Protein AF-A0A354MDB6-F1 (afdb_monomer_lite)

Secondary structure (DSSP, 8-state):
-TTSTT-PEE-SHHHHHHHHHHHT--S-HHHHHHHHHHHTB-TTT--BSSEE-SSEEE-HHHHHHHHHHHHHHHHHHHHHHHHHHHHHGGGS-----------TT------------HHHHHHHHHHHHHHHHHHHHHHHHHHHHTT---SS-TT------HHHHHTS-HHHHHHHHHHHHHTTGGGS-HHHHHHHHHHHHHHHHSHHHHHHHTT--HHHHHHHHHHHHHHHHHS--SSHHHHHHHHHHHHHT--HHHHHH-TT--SSS---

Radius of gyration: 31.29 Å; chains: 1; bounding box: 87×72×62 Å

Structure (mmCIF, N/CA/C/O backbone):
data_AF-A0A354MDB6-F1
#
_entry.id   AF-A0A354MDB6-F1
#
loop_
_atom_site.group_PDB
_atom_site.id
_atom_site.type_symbol
_atom_site.label_atom_id
_atom_site.label_alt_id
_atom_site.label_comp_id
_atom_site.label_asym_id
_atom_site.label_entity_id
_atom_site.label_seq_id
_atom_site.pdbx_PDB_ins_code
_atom_site.Cartn_x
_atom_site.Cartn_y
_atom_site.Cartn_z
_atom_site.occupancy
_atom_site.B_iso_or_equiv
_atom_site.auth_seq_id
_atom_site.auth_comp_id
_atom_site.auth_asym_id
_atom_site.auth_atom_id
_atom_site.pdbx_PDB_model_num
ATOM 1 N N . MET A 1 1 ? -2.404 -28.440 -9.326 1.00 68.69 1 MET A N 1
ATOM 2 C CA . MET A 1 1 ? -2.323 -28.059 -10.758 1.00 68.69 1 MET A CA 1
ATOM 3 C C . MET A 1 1 ? -0.953 -27.525 -11.177 1.00 68.69 1 MET A C 1
ATOM 5 O O . MET A 1 1 ? -0.365 -28.138 -12.044 1.00 68.69 1 MET A O 1
ATOM 9 N N . ARG A 1 2 ? -0.399 -26.432 -10.615 1.00 72.25 2 ARG A N 1
ATOM 10 C CA . ARG A 1 2 ? 0.898 -25.870 -11.091 1.00 72.25 2 ARG A CA 1
ATOM 11 C C . ARG A 1 2 ? 2.102 -26.818 -10.997 1.00 72.25 2 ARG A C 1
ATOM 13 O O . ARG A 1 2 ? 3.019 -26.686 -11.794 1.00 72.25 2 ARG A O 1
ATOM 20 N N . ASN A 1 3 ? 2.083 -27.732 -10.031 1.00 75.25 3 ASN A N 1
ATOM 21 C CA . ASN A 1 3 ? 3.164 -28.690 -9.789 1.00 75.25 3 ASN A CA 1
ATOM 22 C C . ASN A 1 3 ? 2.919 -30.043 -10.478 1.00 75.25 3 ASN A C 1
ATOM 24 O O . ASN A 1 3 ? 3.772 -30.919 -10.402 1.00 75.25 3 ASN A O 1
ATOM 28 N N . GLU A 1 4 ? 1.763 -30.215 -11.126 1.00 76.62 4 GLU A N 1
ATOM 29 C CA . GLU A 1 4 ? 1.440 -31.428 -11.878 1.00 76.62 4 GLU A CA 1
ATOM 30 C C . GLU A 1 4 ? 2.091 -31.349 -13.254 1.00 76.62 4 GLU A C 1
ATOM 32 O O . GLU A 1 4 ? 2.024 -30.304 -13.905 1.00 76.62 4 GLU A O 1
ATOM 37 N N . SER A 1 5 ? 2.659 -32.455 -13.731 1.00 78.06 5 SER A N 1
ATOM 38 C CA . SER A 1 5 ? 3.325 -32.519 -15.041 1.00 78.06 5 SER A CA 1
ATOM 39 C C . SER A 1 5 ? 2.397 -32.169 -16.208 1.00 78.06 5 SER A C 1
ATOM 41 O O . SER A 1 5 ? 2.847 -31.648 -17.223 1.00 78.06 5 SER A O 1
ATOM 43 N N . THR A 1 6 ? 1.096 -32.424 -16.061 1.00 83.75 6 THR A N 1
ATOM 44 C CA . THR A 1 6 ? 0.080 -32.168 -17.090 1.00 83.75 6 THR A CA 1
ATOM 45 C C . THR A 1 6 ? -0.666 -30.851 -16.890 1.00 83.75 6 THR A C 1
ATOM 47 O O . THR A 1 6 ? -1.493 -30.487 -17.724 1.00 83.75 6 THR A O 1
ATOM 50 N N . TYR A 1 7 ? -0.423 -30.140 -15.782 1.00 88.38 7 TYR A N 1
ATOM 51 C CA . TYR A 1 7 ? -1.166 -28.944 -15.366 1.00 88.38 7 TYR A CA 1
ATOM 52 C C . TYR A 1 7 ? -2.690 -29.116 -15.273 1.00 88.38 7 TYR A C 1
ATOM 54 O O . TYR A 1 7 ? -3.413 -28.120 -15.197 1.00 88.38 7 TYR A O 1
ATOM 62 N N . LYS A 1 8 ? -3.186 -30.356 -15.241 1.00 90.06 8 LYS A N 1
ATOM 63 C CA . LYS A 1 8 ? -4.600 -30.689 -15.050 1.00 90.06 8 LYS A CA 1
ATOM 64 C C . LYS A 1 8 ? -4.854 -31.129 -13.606 1.00 90.06 8 LYS A C 1
ATOM 66 O O . LYS A 1 8 ? -3.933 -31.552 -12.911 1.00 90.06 8 LYS A O 1
ATOM 71 N N . LEU A 1 9 ? -6.087 -30.988 -13.131 1.00 88.62 9 LEU A N 1
ATOM 72 C CA . LEU A 1 9 ? -6.519 -31.496 -11.830 1.00 88.62 9 LEU A CA 1
ATOM 73 C C . LEU A 1 9 ? -7.155 -32.878 -12.027 1.00 88.62 9 LEU A C 1
ATOM 75 O O . LEU A 1 9 ? -8.116 -32.959 -12.788 1.00 88.62 9 LEU A O 1
ATOM 79 N N . PRO A 1 10 ? -6.680 -33.947 -11.371 1.00 88.31 10 PRO A N 1
ATOM 80 C CA . PRO A 1 10 ? -7.337 -35.246 -11.455 1.00 88.31 10 PRO A CA 1
ATOM 81 C C . PRO A 1 10 ? -8.700 -35.212 -10.753 1.00 88.31 10 PRO A C 1
ATOM 83 O O . PRO A 1 10 ? -8.803 -34.788 -9.602 1.00 88.31 10 PRO A O 1
ATOM 86 N N . LEU A 1 11 ? -9.737 -35.690 -11.430 1.00 86.12 11 LEU A N 1
ATOM 87 C CA . LEU A 1 11 ? -11.090 -35.862 -10.912 1.00 86.12 11 LEU A CA 1
ATOM 88 C C . LEU A 1 11 ? -11.247 -37.295 -10.401 1.00 86.12 11 LEU A C 1
ATOM 90 O O . LEU A 1 11 ? -11.620 -38.207 -11.130 1.00 86.12 11 LEU A O 1
ATOM 94 N N . ASN A 1 12 ? -10.896 -37.513 -9.135 1.00 87.31 12 ASN A N 1
ATOM 95 C CA . ASN A 1 12 ? -11.105 -38.786 -8.456 1.00 87.31 12 ASN A CA 1
ATOM 96 C C . ASN A 1 12 ? -11.869 -38.567 -7.141 1.00 87.31 12 ASN A C 1
ATOM 98 O O . ASN A 1 12 ? -11.986 -37.443 -6.649 1.00 87.31 12 ASN A O 1
ATOM 102 N N . LYS A 1 13 ? -12.359 -39.655 -6.533 1.00 85.88 13 LYS A N 1
ATOM 103 C CA . LYS A 1 13 ? -13.115 -39.595 -5.267 1.00 85.88 13 LYS A CA 1
ATOM 104 C C . LYS A 1 13 ? -12.362 -38.865 -4.150 1.00 85.88 13 LYS A C 1
ATOM 106 O O . LYS A 1 13 ? -12.992 -38.209 -3.325 1.00 85.88 13 LYS A O 1
ATOM 111 N N . ASN A 1 14 ? -11.032 -38.945 -4.122 1.00 88.06 14 ASN A N 1
ATOM 112 C CA . ASN A 1 14 ? -10.224 -38.240 -3.130 1.00 88.06 14 ASN A CA 1
ATOM 113 C C . ASN A 1 14 ? -10.187 -36.731 -3.401 1.00 88.06 14 ASN A C 1
ATOM 115 O O . ASN A 1 14 ? -10.259 -35.962 -2.449 1.00 88.06 14 ASN A O 1
ATOM 119 N N . THR A 1 15 ? -10.158 -36.300 -4.664 1.00 86.31 15 THR A N 1
ATOM 120 C CA . THR A 1 15 ? -10.240 -34.885 -5.049 1.00 86.31 15 THR A CA 1
ATOM 121 C C . THR A 1 15 ? -11.555 -34.266 -4.587 1.00 86.31 15 THR A C 1
ATOM 123 O O . THR A 1 15 ? -11.537 -33.236 -3.91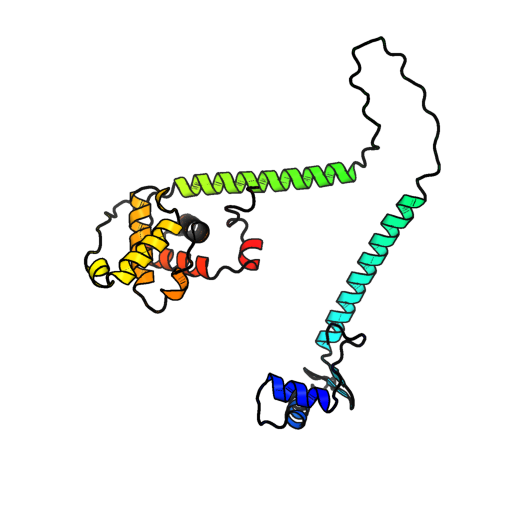8 1.00 86.31 15 THR A O 1
ATOM 126 N N . TYR A 1 16 ? -12.690 -34.915 -4.860 1.00 88.00 16 TYR A N 1
ATOM 127 C CA . TYR A 1 16 ? -13.998 -34.407 -4.425 1.00 88.00 16 TYR A CA 1
ATOM 128 C C . TYR A 1 16 ? -14.115 -34.349 -2.896 1.00 88.00 16 TYR A C 1
ATOM 130 O O . TYR A 1 16 ? -14.579 -33.351 -2.344 1.00 88.00 16 TYR A O 1
ATOM 138 N N . ARG A 1 17 ? -13.620 -35.378 -2.191 1.00 87.75 17 ARG A N 1
ATOM 139 C CA . ARG A 1 17 ? -13.558 -35.389 -0.718 1.00 87.75 17 ARG A CA 1
ATOM 140 C C . ARG A 1 17 ? -12.679 -34.270 -0.168 1.00 87.75 17 ARG A C 1
ATOM 142 O O . ARG A 1 17 ? -13.086 -33.601 0.776 1.00 87.75 17 ARG A O 1
ATOM 149 N N . ALA A 1 18 ? -11.508 -34.046 -0.762 1.00 88.00 18 ALA A N 1
ATOM 150 C CA . ALA A 1 18 ? -10.597 -32.984 -0.349 1.00 88.00 18 ALA A CA 1
ATOM 151 C C . ALA A 1 18 ? -11.239 -31.600 -0.518 1.00 88.00 18 ALA A C 1
ATOM 153 O O . ALA A 1 18 ? -11.181 -30.793 0.408 1.00 88.00 18 ALA A O 1
ATOM 154 N N . ILE A 1 19 ? -11.918 -31.354 -1.647 1.00 87.75 19 ILE A N 1
ATOM 155 C CA . ILE A 1 19 ? -12.664 -30.107 -1.871 1.00 87.75 19 ILE A CA 1
ATOM 156 C C . ILE A 1 19 ? -13.755 -29.953 -0.806 1.00 87.75 19 ILE A C 1
ATOM 158 O O . ILE A 1 19 ? -13.867 -28.882 -0.210 1.00 87.75 19 ILE A O 1
ATOM 162 N N . LYS A 1 20 ? -14.502 -31.021 -0.494 1.00 90.81 20 LYS A N 1
ATOM 163 C CA . LYS A 1 20 ? -15.556 -30.995 0.534 1.00 90.81 20 LYS A CA 1
ATOM 164 C C . LYS A 1 20 ? -15.023 -30.633 1.908 1.00 90.81 20 LYS A C 1
ATOM 166 O O . LYS A 1 20 ? -15.579 -29.768 2.574 1.00 90.81 20 LYS A O 1
ATOM 171 N N . MET A 1 21 ? -13.924 -31.267 2.308 1.00 89.69 21 MET A N 1
ATOM 172 C CA . MET A 1 21 ? -13.287 -31.011 3.597 1.00 89.69 21 MET A CA 1
ATOM 173 C C . MET A 1 21 ? -12.739 -29.585 3.698 1.00 89.69 21 MET A C 1
ATOM 175 O O . MET A 1 21 ? -12.910 -28.949 4.730 1.00 89.69 21 MET A O 1
ATOM 179 N N . GLN A 1 22 ? -12.100 -29.072 2.643 1.00 90.44 22 GLN A N 1
ATOM 180 C CA . GLN A 1 22 ? -11.503 -27.729 2.650 1.00 90.44 22 GLN A CA 1
ATOM 181 C C . GLN A 1 22 ? -12.545 -26.612 2.641 1.00 90.44 22 GLN A C 1
ATOM 183 O O . GLN A 1 22 ? -12.329 -25.563 3.239 1.00 90.44 22 GLN A O 1
ATOM 188 N N . THR A 1 23 ? -13.652 -26.823 1.933 1.00 87.88 23 THR A N 1
ATOM 189 C CA . THR A 1 23 ? -14.694 -25.803 1.758 1.00 87.88 23 THR A CA 1
ATOM 190 C C . THR A 1 23 ? -15.804 -25.901 2.804 1.00 87.88 23 THR A C 1
ATOM 192 O O . THR A 1 23 ? -16.582 -24.963 2.942 1.00 87.88 23 THR A O 1
ATOM 195 N N . GLY A 1 24 ? -15.890 -27.014 3.542 1.00 89.19 24 GLY A N 1
ATOM 196 C CA . GLY A 1 24 ? -16.903 -27.234 4.576 1.00 89.19 24 GLY A CA 1
ATOM 197 C C . GLY A 1 24 ? -18.337 -27.298 4.042 1.00 89.19 24 GLY A C 1
ATOM 198 O O . GLY A 1 24 ? -19.278 -27.105 4.805 1.00 89.19 24 GLY A O 1
ATOM 199 N N . THR A 1 25 ? -18.526 -27.529 2.738 1.00 88.44 25 THR A N 1
ATOM 200 C CA . THR A 1 25 ? -19.856 -27.450 2.118 1.00 88.44 25 THR A CA 1
ATOM 201 C C . THR A 1 25 ? -20.638 -28.751 2.260 1.00 88.44 25 THR A C 1
ATOM 203 O O . THR A 1 25 ? -20.091 -29.859 2.307 1.00 88.44 25 THR A O 1
ATOM 206 N N . THR A 1 26 ? -21.960 -28.613 2.275 1.00 88.00 26 THR A N 1
ATOM 207 C CA . THR A 1 26 ? -22.916 -29.724 2.197 1.00 88.00 26 THR A CA 1
ATOM 208 C C . THR A 1 26 ? -23.340 -30.041 0.760 1.00 88.00 26 THR A C 1
ATOM 210 O O . THR A 1 26 ? -24.029 -31.034 0.543 1.00 88.00 26 THR A O 1
ATOM 213 N N . ILE A 1 27 ? -22.900 -29.232 -0.209 1.00 89.25 27 ILE A N 1
ATOM 214 C CA . ILE A 1 27 ? -23.274 -29.307 -1.625 1.00 89.25 27 ILE A CA 1
ATOM 215 C C . ILE A 1 27 ? -22.680 -30.570 -2.267 1.00 89.25 27 ILE A C 1
ATOM 217 O O . ILE A 1 27 ? -21.615 -31.055 -1.866 1.00 89.25 27 ILE A O 1
ATOM 221 N N . ASP A 1 28 ? -23.370 -31.102 -3.278 1.00 89.38 28 ASP A N 1
ATOM 222 C CA . ASP A 1 28 ? -22.791 -32.102 -4.169 1.00 89.38 28 ASP A CA 1
ATOM 223 C C . ASP A 1 28 ? -21.768 -31.445 -5.105 1.00 89.38 28 ASP A C 1
ATOM 225 O O . ASP A 1 28 ? -22.096 -30.752 -6.067 1.00 89.38 28 ASP A O 1
ATOM 229 N N . ILE A 1 29 ? -20.497 -31.651 -4.782 1.00 88.50 29 ILE A N 1
ATOM 230 C CA . ILE A 1 29 ? -19.367 -31.043 -5.482 1.00 88.50 29 ILE A CA 1
ATOM 231 C C . ILE A 1 29 ? -19.198 -31.630 -6.879 1.00 88.50 29 ILE A C 1
ATOM 233 O O . ILE A 1 29 ? -18.725 -30.929 -7.772 1.00 88.50 29 ILE A O 1
ATOM 237 N N . GLU A 1 30 ? -19.547 -32.901 -7.075 1.00 88.19 30 GLU A N 1
ATOM 238 C CA . GLU A 1 30 ? -19.409 -33.538 -8.381 1.00 88.19 30 GLU A CA 1
ATOM 239 C C . GLU A 1 30 ? -20.389 -32.904 -9.368 1.00 88.19 30 GLU A C 1
ATOM 241 O O . GLU A 1 30 ? -19.971 -32.447 -10.436 1.00 88.19 30 GLU A O 1
ATOM 246 N N . GLN A 1 31 ? -21.647 -32.751 -8.945 1.00 88.19 31 GLN A N 1
ATOM 247 C CA . GLN A 1 31 ? -22.666 -32.051 -9.721 1.00 88.19 31 GLN A CA 1
ATOM 248 C C . GLN A 1 31 ? -22.315 -30.571 -9.919 1.00 88.19 31 GLN A C 1
ATOM 250 O O . GLN A 1 31 ? -22.347 -30.080 -11.042 1.00 88.19 31 GLN A O 1
ATOM 255 N N . TYR A 1 32 ? -21.874 -29.877 -8.868 1.00 89.19 32 TYR A N 1
ATOM 256 C CA . TYR A 1 32 ? -21.483 -28.468 -8.968 1.00 89.19 32 TYR A CA 1
ATOM 257 C C . TYR A 1 32 ? -20.349 -28.236 -9.981 1.00 89.19 32 TYR A C 1
ATOM 259 O O . TYR A 1 32 ? -20.395 -27.296 -10.776 1.00 89.19 32 TYR A O 1
ATOM 267 N N . ILE A 1 33 ? -19.320 -29.093 -9.981 1.00 87.62 33 ILE A N 1
ATOM 268 C CA . ILE A 1 33 ? -18.222 -29.012 -10.956 1.00 87.62 33 ILE A CA 1
ATOM 269 C C . ILE A 1 33 ? -18.736 -29.311 -12.365 1.00 87.62 33 ILE A C 1
ATOM 271 O O . ILE A 1 33 ? -18.321 -28.639 -13.311 1.00 87.62 33 ILE A O 1
ATOM 275 N N . TYR A 1 34 ? -19.627 -30.293 -12.514 1.00 86.56 34 TYR A N 1
ATOM 276 C CA . TYR A 1 34 ? -20.245 -30.611 -13.798 1.00 86.56 34 TYR A CA 1
ATOM 277 C C . TYR A 1 34 ? -21.032 -29.419 -14.357 1.00 86.56 34 TYR A C 1
ATOM 279 O O . TYR A 1 34 ? -20.840 -29.055 -15.520 1.00 86.56 34 TYR A O 1
ATOM 287 N N . ASP A 1 35 ? -21.850 -28.771 -13.530 1.00 88.00 35 ASP A N 1
ATOM 288 C CA . ASP A 1 35 ? -22.630 -27.594 -13.917 1.00 88.00 35 ASP A CA 1
ATOM 289 C C . ASP A 1 35 ? -21.695 -26.450 -14.331 1.00 88.00 35 ASP A C 1
ATOM 291 O O . ASP A 1 35 ? -21.800 -25.937 -15.444 1.00 88.00 35 ASP A O 1
ATOM 295 N N . CYS A 1 36 ? -20.666 -26.158 -13.525 1.00 85.19 36 CYS A N 1
ATOM 296 C CA . CYS A 1 36 ? -19.658 -25.138 -13.840 1.00 85.19 36 CYS A CA 1
ATOM 297 C C . CYS A 1 36 ? -18.927 -25.382 -15.173 1.00 85.19 36 CYS A C 1
ATOM 299 O O . CYS A 1 36 ? -18.514 -24.433 -15.842 1.00 85.19 36 CYS A O 1
ATOM 301 N N . VAL A 1 37 ? -18.711 -26.646 -15.549 1.00 87.44 37 VAL A N 1
ATOM 302 C CA . VAL A 1 37 ? -18.048 -27.007 -16.811 1.00 87.44 37 VAL A CA 1
ATOM 303 C C . VAL A 1 37 ? -18.992 -26.864 -18.000 1.00 87.44 37 VAL A C 1
ATOM 305 O O . VAL A 1 37 ? -18.528 -26.531 -19.088 1.00 87.44 37 VAL A O 1
ATOM 308 N N . ASN A 1 38 ? -20.286 -27.141 -17.834 1.00 85.44 38 ASN A N 1
ATOM 309 C CA . ASN A 1 38 ? -21.238 -27.193 -18.945 1.00 85.44 38 ASN A CA 1
ATOM 310 C C . ASN A 1 38 ? -22.007 -25.889 -19.170 1.00 85.44 38 ASN A C 1
ATOM 312 O O . ASN A 1 38 ? -22.343 -25.598 -20.314 1.00 85.44 38 ASN A O 1
ATOM 316 N N . GLU A 1 39 ? -22.245 -25.103 -18.122 1.00 84.12 39 GLU A N 1
ATOM 317 C CA . GLU A 1 39 ? -23.025 -23.861 -18.187 1.00 84.12 39 GLU A CA 1
ATOM 318 C C . GLU A 1 39 ? -22.323 -22.771 -19.013 1.00 84.12 39 GLU A C 1
ATOM 320 O O . GLU A 1 39 ? -22.961 -22.042 -19.765 1.00 84.12 39 GLU A O 1
ATOM 325 N N . TYR A 1 40 ? -20.991 -22.701 -18.940 1.00 75.88 40 TYR A N 1
ATOM 326 C CA . TYR A 1 40 ? -20.192 -21.644 -19.572 1.00 75.88 40 TYR A CA 1
ATOM 327 C C . TYR A 1 40 ? -19.460 -22.111 -20.836 1.00 75.88 40 TYR A C 1
ATOM 329 O O . TYR A 1 40 ? -18.355 -21.635 -21.119 1.00 75.88 40 TYR A O 1
ATOM 337 N N . LYS A 1 41 ? -20.023 -23.076 -21.572 1.00 81.38 41 LYS A N 1
ATOM 338 C CA . LYS A 1 41 ? -19.448 -23.536 -22.842 1.00 81.38 41 LYS A CA 1
ATOM 339 C C . LYS A 1 41 ? -19.833 -22.602 -23.976 1.00 81.38 41 LYS A C 1
ATOM 341 O O . LYS A 1 41 ? -21.003 -22.307 -24.186 1.00 81.38 41 LYS A O 1
ATOM 346 N N . ASP A 1 42 ? -18.830 -22.191 -24.734 1.00 77.88 42 ASP A N 1
ATOM 347 C CA . ASP A 1 42 ? -19.032 -21.477 -25.984 1.00 77.88 42 ASP A CA 1
ATOM 348 C C . ASP A 1 42 ? -19.580 -22.437 -27.056 1.00 77.88 42 ASP A C 1
ATOM 350 O O . ASP A 1 42 ? -19.022 -23.519 -27.281 1.00 77.88 42 ASP A O 1
ATOM 354 N N . SER A 1 43 ? -20.674 -22.040 -27.709 1.00 71.50 43 SER A N 1
ATOM 355 C CA . SER A 1 43 ? -21.342 -22.805 -28.764 1.00 71.50 43 SER A CA 1
ATOM 356 C C . SER A 1 43 ? -20.477 -23.000 -30.009 1.00 71.50 43 SER A C 1
ATOM 358 O O . SER A 1 43 ? -20.693 -23.963 -30.742 1.00 71.50 43 SER A O 1
ATOM 360 N N . GLU A 1 44 ? -19.500 -22.121 -30.253 1.00 72.12 44 GLU A N 1
ATOM 361 C CA . GLU A 1 44 ? -18.659 -22.181 -31.456 1.00 72.12 44 GLU A CA 1
ATOM 362 C C . GLU A 1 44 ? -17.413 -23.050 -31.261 1.00 72.12 44 GLU A C 1
ATOM 364 O O . GLU A 1 44 ? -17.044 -23.837 -32.132 1.00 72.12 44 GLU A O 1
ATOM 369 N N . THR A 1 45 ? -16.750 -22.925 -30.109 1.00 70.69 45 THR A N 1
ATOM 370 C CA . THR A 1 45 ? -15.460 -23.589 -29.855 1.00 70.69 45 THR A CA 1
ATOM 371 C C . THR A 1 45 ? -15.567 -24.834 -28.978 1.00 70.69 45 THR A C 1
ATOM 373 O O . THR A 1 45 ? -14.576 -25.556 -28.825 1.00 70.69 45 THR A O 1
ATOM 376 N N . GLY A 1 46 ? -16.730 -25.075 -28.360 1.00 72.50 46 GLY A N 1
ATOM 377 C CA . GLY A 1 46 ? -16.968 -26.176 -27.420 1.00 72.50 46 GLY A CA 1
ATOM 378 C C . GLY A 1 46 ? -16.143 -26.096 -26.128 1.00 72.50 46 GLY A C 1
ATOM 379 O O . GLY A 1 46 ? -16.191 -27.014 -25.308 1.00 72.50 46 GLY A O 1
ATOM 380 N N . ASN A 1 47 ? -15.372 -25.018 -25.946 1.00 73.50 47 ASN A N 1
ATOM 381 C CA . ASN A 1 47 ? -14.505 -24.794 -24.799 1.00 73.50 47 ASN A CA 1
ATOM 382 C C . ASN A 1 47 ? -15.163 -23.810 -23.831 1.00 73.50 47 ASN A C 1
ATOM 384 O O . ASN A 1 47 ? -15.649 -22.759 -24.241 1.00 73.50 47 ASN A O 1
ATOM 388 N N . GLY A 1 48 ? -15.136 -24.136 -22.540 1.00 79.25 48 GLY A N 1
ATOM 389 C CA . GLY A 1 48 ? -15.623 -23.254 -21.481 1.00 79.25 48 GLY A CA 1
ATOM 390 C C . GLY A 1 48 ? -14.506 -22.631 -20.647 1.00 79.25 48 GLY A C 1
ATOM 391 O O . GLY A 1 48 ? -13.308 -22.817 -20.899 1.00 79.25 48 GLY A O 1
ATOM 392 N N . LEU A 1 49 ? -14.903 -21.911 -19.592 1.00 83.25 49 LEU A N 1
ATOM 393 C CA . LEU A 1 49 ? -13.983 -21.411 -18.561 1.00 83.25 49 LEU A CA 1
ATOM 394 C C . LEU A 1 49 ? -13.132 -22.553 -17.971 1.00 83.25 49 LEU A C 1
ATOM 396 O O . LEU A 1 49 ? -11.909 -22.425 -17.792 1.00 83.25 49 LEU A O 1
ATOM 400 N N . PHE A 1 50 ? -13.799 -23.684 -17.745 1.00 86.94 50 PHE A N 1
ATOM 401 C CA . PHE A 1 50 ? -13.211 -24.966 -17.408 1.00 86.94 50 PHE A CA 1
ATOM 402 C C . PHE A 1 50 ? -13.656 -26.018 -18.418 1.00 86.94 50 PHE A C 1
ATOM 404 O O . PHE A 1 50 ? -14.803 -26.046 -18.849 1.00 86.94 50 PHE A O 1
ATOM 411 N N . ASN A 1 51 ? -12.728 -26.900 -18.762 1.00 87.12 51 ASN A N 1
ATOM 412 C CA . ASN A 1 51 ? -12.964 -28.086 -19.560 1.00 87.12 51 ASN A CA 1
ATOM 413 C C . ASN A 1 51 ? -12.674 -29.302 -18.689 1.00 87.12 51 ASN A C 1
ATOM 415 O O . ASN A 1 51 ? -11.705 -29.306 -17.924 1.00 87.12 51 ASN A O 1
ATOM 419 N N . ALA A 1 52 ? -13.490 -30.336 -18.826 1.00 86.75 52 ALA A N 1
ATOM 420 C CA . ALA A 1 52 ? -13.270 -31.599 -18.149 1.00 86.75 52 ALA A CA 1
ATOM 421 C C . ALA A 1 52 ? -13.333 -32.758 -19.141 1.00 86.75 52 ALA A C 1
ATOM 423 O O . ALA A 1 52 ? -14.123 -32.746 -20.085 1.00 86.75 52 ALA A O 1
ATOM 424 N N . ASP A 1 53 ? -12.497 -33.760 -18.896 1.00 84.19 53 ASP A N 1
ATOM 425 C CA . ASP A 1 53 ? -12.671 -35.117 -19.397 1.00 84.19 53 ASP A CA 1
ATOM 426 C C . ASP A 1 53 ? -13.101 -36.028 -18.234 1.00 84.19 53 ASP A C 1
ATOM 428 O O . ASP A 1 53 ? -13.307 -35.566 -17.111 1.00 84.19 53 ASP A O 1
ATOM 432 N N . LYS A 1 54 ? -13.245 -37.333 -18.492 1.00 78.31 54 LYS A N 1
ATOM 433 C CA . LYS A 1 54 ? -13.682 -38.305 -17.474 1.00 78.31 54 LYS A CA 1
ATOM 434 C C . LYS A 1 54 ? -12.768 -38.369 -16.243 1.00 78.31 54 LYS A C 1
ATOM 436 O O . LYS A 1 54 ? -13.211 -38.811 -15.192 1.00 78.31 54 LYS A O 1
ATOM 441 N N . ASN A 1 55 ? -11.509 -37.956 -16.377 1.00 84.81 55 ASN A N 1
ATOM 442 C CA . ASN A 1 55 ? -10.468 -38.154 -15.374 1.00 84.81 55 ASN A CA 1
ATOM 443 C C . ASN A 1 55 ? -9.827 -36.841 -14.905 1.00 84.81 55 ASN A C 1
ATOM 445 O O . ASN A 1 55 ? -9.135 -36.844 -13.888 1.00 84.81 55 ASN A O 1
ATOM 449 N N . HIS A 1 56 ? -10.002 -35.731 -15.625 1.00 89.56 56 HIS A N 1
ATOM 450 C CA . HIS A 1 56 ? -9.278 -34.490 -15.385 1.00 89.56 56 HIS A CA 1
ATOM 451 C C . HIS A 1 56 ? -10.113 -33.241 -15.657 1.00 89.56 56 HIS A C 1
ATOM 453 O O . HIS A 1 56 ? -10.862 -33.170 -16.624 1.00 89.56 56 HIS A O 1
ATOM 459 N N . LEU A 1 57 ? -9.861 -32.203 -14.862 1.00 89.94 57 LEU A N 1
ATOM 460 C CA . LEU A 1 57 ? -10.374 -30.845 -15.013 1.00 89.94 57 LEU A CA 1
ATOM 461 C C . LEU A 1 57 ? -9.221 -29.891 -15.347 1.00 89.94 57 LEU A C 1
ATOM 463 O O . LEU A 1 57 ? -8.161 -29.931 -14.714 1.00 89.94 57 LEU A O 1
ATOM 467 N N . TRP A 1 58 ? -9.401 -29.006 -16.323 1.00 90.50 58 TRP A N 1
ATOM 468 C CA . TRP A 1 58 ? -8.410 -27.986 -16.670 1.00 90.50 58 TRP A CA 1
ATOM 469 C C . TRP A 1 58 ? -9.049 -26.708 -17.203 1.00 90.50 58 TRP A C 1
ATOM 471 O O . TRP A 1 58 ? -10.214 -26.666 -17.568 1.00 90.50 58 TRP A O 1
ATOM 481 N N . SER A 1 59 ? -8.253 -25.644 -17.286 1.00 89.00 59 SER A N 1
ATOM 482 C CA . SER A 1 59 ? -8.634 -24.420 -17.992 1.00 89.00 59 SER A CA 1
ATOM 483 C C . SER A 1 59 ? -7.728 -24.236 -19.203 1.00 89.00 59 SER A C 1
ATOM 485 O O . SER A 1 59 ? -6.500 -24.236 -19.066 1.00 89.00 59 SER A O 1
ATOM 487 N N . ALA A 1 60 ? -8.312 -24.043 -20.388 1.00 86.56 60 ALA A N 1
ATOM 488 C CA . ALA A 1 60 ? -7.551 -23.812 -21.619 1.00 86.56 60 ALA A CA 1
ATOM 489 C C . ALA A 1 60 ? -6.664 -22.557 -21.517 1.00 86.56 60 ALA A C 1
ATOM 491 O O . ALA A 1 60 ? -5.505 -22.560 -21.932 1.00 86.56 60 ALA A O 1
ATOM 492 N N . SER A 1 61 ? -7.172 -21.496 -20.881 1.00 86.88 61 SER A N 1
ATOM 493 C CA . SER A 1 61 ? -6.404 -20.271 -20.627 1.00 86.88 61 SER A CA 1
ATOM 494 C C . SER A 1 61 ? -5.218 -20.513 -19.688 1.00 86.88 61 SER A C 1
ATOM 496 O O . SER A 1 61 ? -4.133 -19.960 -19.882 1.00 86.88 61 SER A O 1
ATOM 498 N N . PHE A 1 62 ? -5.392 -21.370 -18.679 1.00 88.75 62 PHE A N 1
ATOM 499 C CA . PHE A 1 62 ? -4.299 -21.745 -17.788 1.00 88.75 62 PHE A CA 1
ATOM 500 C C . PHE A 1 62 ? -3.215 -22.544 -18.521 1.00 88.75 62 PHE A C 1
ATOM 502 O O . PHE A 1 62 ? -2.046 -22.186 -18.391 1.00 88.75 62 PHE A O 1
ATOM 509 N N . LEU A 1 63 ? -3.586 -23.530 -19.347 1.00 89.19 63 LEU A N 1
ATOM 510 C CA . LEU A 1 63 ? -2.622 -24.311 -20.133 1.00 89.19 63 LEU A CA 1
ATOM 511 C C . LEU A 1 63 ? -1.770 -23.425 -21.050 1.00 89.19 63 LEU A C 1
ATOM 513 O O . LEU A 1 63 ? -0.548 -23.513 -20.989 1.00 89.19 63 LEU A O 1
ATOM 517 N N . ARG A 1 64 ? -2.377 -22.481 -21.785 1.00 89.00 64 ARG A N 1
ATOM 518 C CA . ARG A 1 64 ? -1.632 -21.522 -22.633 1.00 89.00 64 ARG A CA 1
ATOM 519 C C . ARG A 1 64 ? -0.625 -20.682 -21.842 1.00 89.00 64 ARG A C 1
ATOM 521 O O . ARG A 1 64 ? 0.465 -20.373 -22.320 1.00 89.00 64 ARG A O 1
ATOM 528 N N . ARG A 1 65 ? -0.977 -20.282 -20.613 1.00 89.94 65 ARG A N 1
ATOM 529 C CA . ARG A 1 65 ? -0.054 -19.542 -19.736 1.00 89.94 65 ARG A CA 1
ATOM 530 C C . ARG A 1 65 ? 1.091 -20.421 -19.237 1.00 89.94 65 ARG A C 1
ATOM 532 O O . ARG A 1 65 ? 2.204 -19.913 -19.118 1.00 89.94 65 ARG A O 1
ATOM 539 N N . MET A 1 66 ? 0.822 -21.693 -18.944 1.00 90.06 66 MET A N 1
ATOM 540 C CA . MET A 1 66 ? 1.846 -22.643 -18.503 1.00 90.06 66 MET A CA 1
ATOM 541 C C . MET A 1 66 ? 2.795 -23.025 -19.641 1.00 90.06 66 MET A C 1
ATOM 543 O O . MET A 1 66 ? 4.000 -23.041 -19.426 1.00 90.06 66 MET A O 1
ATOM 547 N N . GLU A 1 67 ? 2.289 -23.207 -20.858 1.00 89.50 67 GLU A N 1
ATOM 548 C CA . GLU A 1 67 ? 3.106 -23.424 -22.059 1.00 89.50 67 GLU A CA 1
ATOM 549 C C . GLU A 1 67 ? 4.076 -22.256 -22.289 1.00 89.50 67 GLU A C 1
ATOM 551 O O . GLU A 1 67 ? 5.291 -22.442 -22.326 1.00 89.50 67 GLU A O 1
ATOM 556 N N . LYS A 1 68 ? 3.568 -21.015 -22.280 1.00 91.06 68 LYS A N 1
ATOM 557 C CA . LYS A 1 68 ? 4.412 -19.811 -22.370 1.00 91.06 68 LYS A CA 1
ATOM 558 C C . LYS A 1 68 ? 5.447 -19.726 -21.240 1.00 91.06 68 LYS A C 1
ATOM 560 O O . LYS A 1 68 ? 6.537 -19.180 -21.430 1.00 91.06 68 LYS A O 1
ATOM 565 N N . TYR A 1 69 ? 5.102 -20.203 -20.046 1.00 88.31 69 TYR A N 1
ATOM 566 C CA . TYR A 1 69 ? 6.021 -20.239 -18.912 1.00 88.31 69 TYR A CA 1
ATOM 567 C C . TYR A 1 69 ? 7.152 -21.252 -19.130 1.00 88.31 69 TYR A C 1
ATOM 569 O O . TYR A 1 69 ? 8.315 -20.902 -18.911 1.00 88.31 69 TYR A O 1
ATOM 577 N N . GLU A 1 70 ? 6.836 -22.462 -19.592 1.00 88.62 70 GLU A N 1
ATOM 578 C CA . GLU A 1 70 ? 7.836 -23.490 -19.900 1.00 88.62 70 GLU A CA 1
ATOM 579 C C . GLU A 1 70 ? 8.743 -23.062 -21.063 1.00 88.62 70 GLU A C 1
ATOM 581 O O . GLU A 1 70 ? 9.963 -23.159 -20.933 1.00 88.62 70 GLU A O 1
ATOM 586 N N . ASP A 1 71 ? 8.208 -22.430 -22.111 1.00 91.44 71 ASP A N 1
ATOM 587 C CA . ASP A 1 71 ? 9.011 -21.837 -23.191 1.00 91.44 71 ASP A CA 1
ATOM 588 C C . ASP A 1 71 ? 10.034 -20.816 -22.675 1.00 91.44 71 ASP A C 1
ATOM 590 O O . ASP A 1 71 ? 11.200 -20.789 -23.083 1.00 91.44 71 ASP A O 1
ATOM 594 N N . LEU A 1 72 ? 9.608 -19.933 -21.768 1.00 90.31 72 LEU A N 1
ATOM 595 C CA . LEU A 1 72 ? 10.492 -18.937 -21.161 1.00 90.31 72 LEU A CA 1
ATOM 596 C C . LEU A 1 72 ? 11.549 -19.590 -20.271 1.00 90.31 72 LEU A C 1
ATOM 598 O O . LEU A 1 72 ? 12.704 -19.150 -20.259 1.00 90.31 72 LEU A O 1
ATOM 602 N N . LYS A 1 73 ? 11.162 -20.611 -19.509 1.00 88.88 73 LYS A N 1
ATOM 603 C CA . LYS A 1 73 ? 12.058 -21.370 -18.636 1.00 88.88 73 LYS A CA 1
ATOM 604 C C . LYS A 1 73 ? 13.106 -22.122 -19.452 1.00 88.88 73 LYS A C 1
ATOM 606 O O . LYS A 1 73 ? 14.291 -22.025 -19.127 1.00 88.88 73 LYS A O 1
ATOM 611 N N . GLU A 1 74 ? 12.710 -22.756 -20.549 1.00 91.12 74 GLU A N 1
ATOM 612 C CA . GLU A 1 74 ? 13.620 -23.469 -21.441 1.00 91.12 74 GLU A CA 1
ATOM 613 C C . GLU A 1 74 ? 14.562 -22.501 -22.169 1.00 91.12 74 GLU A C 1
ATOM 615 O O . GLU A 1 74 ? 15.778 -22.691 -22.138 1.00 91.12 74 GLU A O 1
ATOM 620 N N . LYS A 1 75 ? 14.065 -21.367 -22.687 1.00 91.62 75 LYS A N 1
ATOM 621 C CA . LYS A 1 75 ? 14.925 -20.309 -23.261 1.00 91.62 75 LYS A CA 1
ATOM 622 C C . LYS A 1 75 ? 15.971 -19.803 -22.265 1.00 91.62 75 LYS A C 1
ATOM 624 O O . LYS A 1 75 ? 17.127 -19.576 -22.628 1.00 91.62 75 LYS A O 1
ATOM 629 N N . ARG A 1 76 ? 15.595 -19.637 -20.992 1.00 89.25 76 ARG A N 1
ATOM 630 C CA . ARG A 1 76 ? 16.529 -19.239 -19.921 1.00 89.25 76 ARG A CA 1
ATOM 631 C C . ARG A 1 76 ? 17.559 -20.327 -19.637 1.00 89.25 76 ARG A C 1
ATOM 633 O O . ARG A 1 76 ? 18.736 -20.002 -19.481 1.00 89.25 76 ARG A O 1
ATOM 640 N N . LYS A 1 77 ? 17.140 -21.593 -19.604 1.00 88.44 77 LYS A N 1
ATOM 641 C CA . LYS A 1 77 ? 18.023 -22.749 -19.416 1.00 88.44 77 LYS A CA 1
ATOM 642 C C . LYS A 1 77 ? 19.026 -22.879 -20.563 1.00 88.44 77 LYS A C 1
ATOM 644 O O . LYS A 1 77 ? 20.221 -22.982 -20.307 1.00 88.44 77 LYS A O 1
ATOM 649 N N . GLN A 1 78 ? 18.577 -22.764 -21.811 1.00 87.00 78 GLN A N 1
ATOM 650 C CA . GLN A 1 78 ? 19.442 -22.766 -22.995 1.00 87.00 78 GLN A CA 1
ATOM 651 C C . GLN A 1 78 ? 20.439 -21.600 -22.974 1.00 87.00 78 GLN A C 1
ATOM 653 O O . GLN A 1 78 ? 21.637 -21.805 -23.176 1.00 87.00 78 GLN A O 1
ATOM 658 N N . ALA A 1 79 ? 19.987 -20.386 -22.643 1.00 83.81 79 ALA A N 1
ATOM 659 C CA . ALA A 1 79 ? 20.868 -19.226 -22.510 1.00 83.81 79 ALA A CA 1
ATOM 660 C C . ALA A 1 79 ? 21.897 -19.392 -21.376 1.00 83.81 79 ALA A C 1
ATOM 662 O O . ALA A 1 79 ? 23.034 -18.931 -21.502 1.00 83.81 79 ALA A O 1
ATOM 663 N N . ALA A 1 80 ? 21.524 -20.046 -20.273 1.00 83.62 80 ALA A N 1
ATOM 664 C CA . ALA A 1 80 ? 22.453 -20.397 -19.206 1.00 83.62 80 ALA A CA 1
ATOM 665 C C . ALA A 1 80 ? 23.470 -21.440 -19.691 1.00 83.62 80 ALA A C 1
ATOM 667 O O . ALA A 1 80 ? 24.667 -21.176 -19.629 1.00 83.62 80 ALA A O 1
ATOM 668 N N . ASN A 1 81 ? 23.030 -22.554 -20.273 1.00 83.94 81 ASN A N 1
ATOM 669 C CA . ASN A 1 81 ? 23.919 -23.601 -20.787 1.00 83.94 81 ASN A CA 1
ATOM 670 C C . ASN A 1 81 ? 24.907 -23.061 -21.834 1.00 83.94 81 ASN A C 1
ATOM 672 O O . ASN A 1 81 ? 26.102 -23.335 -21.748 1.00 83.94 81 ASN A O 1
ATOM 676 N N . ALA A 1 82 ? 24.460 -22.191 -22.745 1.00 81.62 82 ALA A N 1
ATOM 677 C CA . ALA A 1 82 ? 25.339 -21.519 -23.700 1.00 81.62 82 ALA A CA 1
ATOM 678 C C . ALA A 1 82 ? 26.409 -20.651 -23.008 1.00 81.62 82 ALA A C 1
ATOM 680 O O . ALA A 1 82 ? 27.553 -20.594 -23.455 1.00 81.62 82 ALA A O 1
ATOM 681 N N . ARG A 1 83 ? 26.085 -19.980 -21.894 1.00 74.06 83 ARG A N 1
ATOM 682 C CA . ARG A 1 83 ? 27.076 -19.213 -21.111 1.00 74.06 83 ARG A CA 1
ATOM 683 C C . ARG A 1 83 ? 28.086 -20.114 -20.404 1.00 74.06 83 ARG A C 1
ATOM 685 O O . ARG A 1 83 ? 29.249 -19.730 -20.291 1.00 74.06 83 ARG A O 1
ATOM 692 N N . TRP A 1 84 ? 27.643 -21.266 -19.908 1.00 75.00 84 TRP A N 1
ATOM 693 C CA . TRP A 1 84 ? 28.486 -22.194 -19.156 1.00 75.00 84 TRP A CA 1
ATOM 694 C C . TRP A 1 84 ? 29.425 -22.983 -20.078 1.00 75.00 84 TRP A C 1
ATOM 696 O O . TRP A 1 84 ? 30.628 -23.005 -19.818 1.00 75.00 84 TRP A O 1
ATOM 706 N N . ASN A 1 85 ? 28.929 -23.494 -21.209 1.00 69.88 85 ASN A N 1
ATOM 707 C CA . ASN A 1 85 ? 29.732 -24.261 -22.172 1.00 69.88 85 ASN A CA 1
ATOM 708 C C . ASN A 1 85 ? 30.783 -23.389 -22.891 1.00 69.88 85 ASN A C 1
ATOM 710 O O . ASN A 1 85 ? 31.919 -23.806 -23.090 1.00 69.88 85 ASN A O 1
ATOM 714 N N . ASN A 1 86 ? 30.485 -22.111 -23.157 1.00 60.97 86 ASN A N 1
ATOM 715 C CA . ASN A 1 86 ? 31.472 -21.169 -23.712 1.00 60.97 86 ASN A CA 1
ATOM 716 C C . ASN A 1 86 ? 32.601 -20.792 -22.724 1.00 60.97 86 ASN A C 1
ATOM 718 O O . ASN A 1 86 ? 33.596 -20.167 -23.111 1.00 60.97 86 ASN A O 1
ATOM 722 N N . ARG A 1 87 ? 32.454 -21.110 -21.428 1.00 53.91 87 ARG A N 1
ATOM 723 C CA . ARG A 1 87 ? 33.460 -20.826 -20.389 1.00 53.91 87 ARG A CA 1
ATOM 724 C C . ARG A 1 87 ? 34.480 -21.957 -20.243 1.00 53.91 87 ARG A C 1
ATOM 726 O O . ARG A 1 87 ? 35.606 -21.675 -19.831 1.00 53.91 87 ARG A O 1
ATOM 733 N N . SER A 1 88 ? 34.115 -23.196 -20.577 1.00 51.78 88 SER A N 1
ATOM 734 C CA . SER A 1 88 ? 35.018 -24.354 -20.555 1.00 51.78 88 SER A CA 1
ATOM 735 C C . SER A 1 88 ? 35.981 -24.369 -21.744 1.00 51.78 88 SER A C 1
ATOM 737 O O . SER A 1 88 ? 37.165 -24.616 -21.539 1.00 51.78 88 SER A O 1
ATOM 739 N N . GLU A 1 89 ? 35.539 -23.985 -22.946 1.00 52.09 89 GLU A N 1
ATOM 740 C CA . GLU A 1 89 ? 36.380 -24.010 -24.162 1.00 52.09 89 GLU A CA 1
ATOM 741 C C . GLU A 1 89 ? 37.490 -22.936 -24.189 1.00 52.09 89 GLU A C 1
ATOM 743 O O . GLU A 1 89 ? 38.495 -23.071 -24.883 1.00 52.09 89 GLU A O 1
ATOM 748 N N . LYS A 1 90 ? 37.375 -21.860 -23.397 1.00 51.66 90 LYS A N 1
ATOM 749 C CA . LYS A 1 90 ? 38.364 -20.760 -23.375 1.00 51.66 90 LYS A CA 1
ATOM 750 C C . LYS A 1 90 ? 39.616 -21.017 -22.523 1.00 51.66 90 LYS A C 1
ATOM 752 O O . LYS A 1 90 ? 40.460 -20.124 -22.431 1.00 51.66 90 LYS A O 1
ATOM 757 N N . LYS A 1 91 ? 39.764 -22.184 -21.886 1.00 51.09 91 LYS A N 1
ATOM 758 C CA . LYS A 1 91 ? 40.884 -22.454 -20.961 1.00 51.09 91 LYS A CA 1
ATOM 759 C C . LYS A 1 91 ? 42.194 -22.931 -21.617 1.00 51.09 91 LYS A C 1
ATOM 761 O O . LYS A 1 91 ? 43.208 -22.915 -20.926 1.00 51.09 91 LYS A O 1
ATOM 766 N N . GLU A 1 92 ? 42.237 -23.263 -22.911 1.00 47.50 92 GLU A N 1
ATOM 767 C CA . GLU A 1 92 ? 43.397 -23.981 -23.491 1.00 47.50 92 GLU A CA 1
ATOM 768 C C . GLU A 1 92 ? 44.424 -23.177 -24.314 1.00 47.50 92 GLU A C 1
ATOM 770 O O . GLU A 1 92 ? 45.416 -23.745 -24.757 1.00 47.50 92 GLU A O 1
ATOM 775 N N . LYS A 1 93 ? 44.308 -21.854 -24.492 1.00 44.56 93 LYS A N 1
ATOM 776 C CA . LYS A 1 93 ? 45.321 -21.090 -25.263 1.00 44.56 93 LYS A CA 1
ATOM 777 C C . LYS A 1 93 ? 46.114 -20.110 -24.393 1.00 44.56 93 LYS A C 1
ATOM 779 O O . LYS A 1 93 ? 45.806 -18.921 -24.347 1.00 44.56 93 LYS A O 1
ATOM 784 N N . LYS A 1 94 ? 47.170 -20.593 -23.724 1.00 44.03 94 LYS A N 1
ATOM 785 C CA . LYS A 1 94 ? 48.229 -19.743 -23.138 1.00 44.03 94 LYS A CA 1
ATOM 786 C C . LYS A 1 94 ? 49.320 -19.486 -24.188 1.00 44.03 94 LYS A C 1
ATOM 788 O O . LYS A 1 94 ? 49.969 -20.425 -24.627 1.00 44.03 94 LYS A O 1
ATOM 793 N N . LYS A 1 95 ? 49.539 -18.223 -24.572 1.00 41.41 95 LYS A N 1
ATOM 794 C CA . LYS A 1 95 ? 50.769 -17.768 -25.246 1.00 41.41 95 LYS A CA 1
ATOM 795 C C . LYS A 1 95 ? 51.477 -16.741 -24.363 1.00 41.41 95 LYS A C 1
ATOM 797 O O . LYS A 1 95 ? 50.848 -15.794 -23.887 1.00 41.41 95 LYS A O 1
ATOM 802 N N . ASP A 1 96 ? 52.766 -16.977 -24.145 1.00 51.00 96 ASP A N 1
ATOM 803 C CA . ASP A 1 96 ? 53.677 -16.192 -23.314 1.00 51.00 96 ASP A CA 1
ATOM 804 C C . ASP A 1 96 ? 53.823 -14.742 -23.787 1.00 51.00 96 ASP A C 1
ATOM 806 O O . ASP A 1 96 ? 53.970 -14.471 -24.980 1.00 51.00 96 ASP A O 1
ATOM 810 N N . VAL A 1 97 ? 53.836 -13.791 -22.845 1.00 44.12 97 VAL A N 1
ATOM 811 C CA . VAL A 1 97 ? 54.137 -12.380 -23.135 1.00 44.12 97 VAL A CA 1
ATOM 812 C C . VAL A 1 97 ? 55.241 -11.860 -22.209 1.00 44.12 97 VAL A C 1
ATOM 814 O O . VAL A 1 97 ? 55.139 -11.920 -20.985 1.00 44.12 97 VAL A O 1
ATOM 817 N N . LYS A 1 98 ? 56.291 -11.336 -22.858 1.00 47.62 98 LYS A N 1
ATOM 818 C CA . LYS A 1 98 ? 57.531 -10.722 -22.348 1.00 47.62 98 LYS A CA 1
ATOM 819 C C . LYS A 1 98 ? 57.331 -9.768 -21.150 1.00 47.62 98 LYS A C 1
ATOM 821 O O . LYS A 1 98 ? 56.451 -8.910 -21.165 1.00 47.62 98 LYS A O 1
ATOM 826 N N . LYS A 1 99 ? 58.216 -9.876 -20.145 1.00 40.19 99 LYS A N 1
ATOM 827 C CA . LYS A 1 99 ? 58.310 -9.001 -18.953 1.00 40.19 99 LYS A CA 1
ATOM 828 C C . LYS A 1 99 ? 58.841 -7.595 -19.311 1.00 40.19 99 LYS A C 1
ATOM 830 O O . LYS A 1 99 ? 59.812 -7.483 -20.056 1.00 40.19 99 LYS A O 1
ATOM 835 N N . CYS A 1 100 ? 58.234 -6.537 -18.751 1.00 41.78 100 CYS A N 1
ATOM 836 C CA . CYS A 1 100 ? 58.689 -5.138 -18.880 1.00 41.78 100 CYS A CA 1
ATOM 837 C C . CYS A 1 100 ? 60.082 -4.946 -18.272 1.00 41.78 100 CYS A C 1
ATOM 839 O O . CYS A 1 100 ? 60.311 -5.325 -17.124 1.00 41.78 100 CYS A O 1
ATOM 841 N N . LYS A 1 101 ? 60.978 -4.291 -19.017 1.00 44.41 101 LYS A N 1
ATOM 842 C CA . LYS A 1 101 ? 62.223 -3.713 -18.503 1.00 44.41 101 LYS A CA 1
ATOM 843 C C . LYS A 1 101 ? 61.928 -2.291 -18.027 1.00 44.41 101 LYS A C 1
ATOM 845 O O . LYS A 1 101 ? 62.042 -1.346 -18.797 1.00 44.41 101 LYS A O 1
ATOM 850 N N . CYS A 1 102 ? 61.500 -2.138 -16.782 1.00 39.81 102 CYS A N 1
ATOM 851 C CA . CYS A 1 102 ? 61.308 -0.826 -16.182 1.00 39.81 102 CYS A CA 1
ATOM 852 C C . CYS A 1 102 ? 61.862 -0.823 -14.741 1.00 39.81 102 CYS A C 1
ATOM 854 O O . CYS A 1 102 ? 61.658 -1.762 -13.974 1.00 39.81 102 CYS A O 1
ATOM 856 N N . ILE A 1 103 ? 62.671 0.203 -14.462 1.00 41.72 103 ILE A N 1
ATOM 857 C CA . ILE A 1 103 ? 63.668 0.345 -13.388 1.00 41.72 103 ILE A CA 1
ATOM 858 C C . ILE A 1 103 ? 63.050 0.285 -11.979 1.00 41.72 103 ILE A C 1
ATOM 860 O O . ILE A 1 103 ? 61.899 0.665 -11.759 1.00 41.72 103 ILE A O 1
ATOM 864 N N . LYS A 1 104 ? 63.847 -0.235 -11.034 1.00 46.88 104 LYS A N 1
ATOM 865 C CA . LYS A 1 104 ? 63.497 -0.566 -9.645 1.00 46.88 104 LYS A CA 1
ATOM 866 C C . LYS A 1 104 ? 62.696 0.550 -8.940 1.00 46.88 104 LYS A C 1
ATOM 868 O O . LYS A 1 104 ? 63.131 1.692 -8.854 1.00 46.88 104 LYS A O 1
ATOM 873 N N . ASN A 1 105 ? 61.564 0.136 -8.361 1.00 45.31 105 ASN A N 1
ATOM 874 C CA . ASN A 1 105 ? 60.831 0.744 -7.236 1.00 45.31 105 ASN A CA 1
ATOM 875 C C . ASN A 1 105 ? 59.764 1.841 -7.448 1.00 45.31 105 ASN A C 1
ATOM 877 O O . ASN A 1 105 ? 59.341 2.438 -6.461 1.00 45.31 105 ASN A O 1
ATOM 881 N N . LYS A 1 106 ? 59.182 2.035 -8.643 1.00 42.59 106 LYS A N 1
ATOM 882 C CA . LYS A 1 106 ? 57.958 2.878 -8.783 1.00 42.59 106 LYS A CA 1
ATOM 883 C C . LYS A 1 106 ? 56.793 2.298 -9.605 1.00 42.59 106 LYS A C 1
ATOM 885 O O . LYS A 1 106 ? 55.912 3.038 -10.025 1.00 42.59 106 LYS A O 1
ATOM 890 N N . CYS A 1 107 ? 56.702 0.980 -9.794 1.00 37.84 107 CYS A N 1
ATOM 891 C CA . CYS A 1 107 ? 55.546 0.359 -10.463 1.00 37.84 107 CYS A CA 1
ATOM 892 C C . CYS A 1 107 ? 54.638 -0.373 -9.461 1.00 37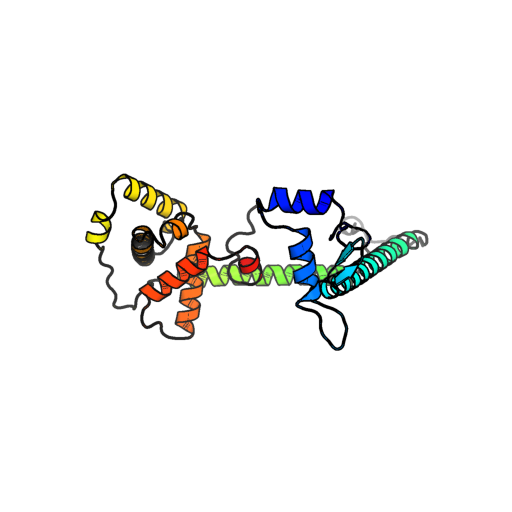.84 107 CYS A C 1
ATOM 894 O O . CYS A 1 107 ? 54.861 -1.535 -9.135 1.00 37.84 107 CYS A O 1
ATOM 896 N N . LYS A 1 108 ? 53.540 0.276 -9.039 1.00 40.88 108 LYS A N 1
ATOM 897 C CA . LYS A 1 108 ? 52.358 -0.369 -8.412 1.00 40.88 108 LYS A CA 1
ATOM 898 C C . LYS A 1 108 ? 51.508 -1.127 -9.452 1.00 40.88 108 LYS A C 1
ATOM 900 O O . LYS A 1 108 ? 50.280 -1.123 -9.414 1.00 40.88 108 LYS A O 1
ATOM 905 N N . CYS A 1 109 ? 52.153 -1.762 -10.424 1.00 36.38 109 CYS A N 1
ATOM 906 C CA . CYS A 1 109 ? 51.509 -2.467 -11.525 1.00 36.38 109 CYS A CA 1
ATOM 907 C C . CYS A 1 109 ? 51.708 -3.983 -11.406 1.00 36.38 109 CYS A C 1
ATOM 909 O O . CYS A 1 109 ? 52.025 -4.661 -12.374 1.00 36.38 109 CYS A O 1
ATOM 911 N N . ILE A 1 110 ? 51.400 -4.545 -10.234 1.00 42.66 110 ILE A N 1
ATOM 912 C CA . ILE A 1 110 ? 50.817 -5.893 -10.181 1.00 42.66 110 ILE A CA 1
ATOM 913 C C . ILE A 1 110 ? 49.297 -5.720 -10.281 1.00 42.66 110 ILE A C 1
ATOM 915 O O . ILE A 1 110 ? 48.530 -6.068 -9.390 1.00 42.66 110 ILE A O 1
ATOM 919 N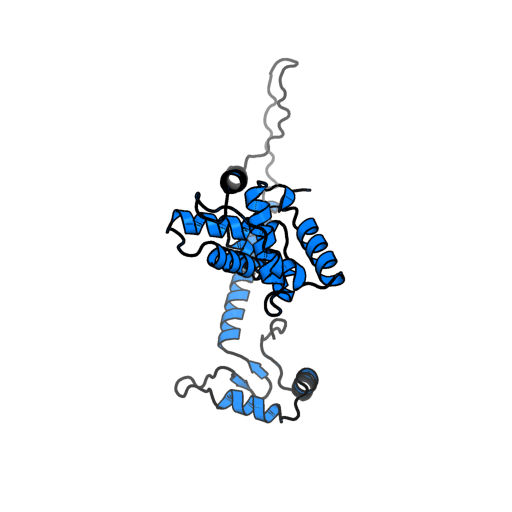 N . LYS A 1 111 ? 48.836 -5.133 -11.391 1.00 43.06 111 LYS A N 1
ATOM 920 C CA . LYS A 1 111 ? 47.463 -5.359 -11.830 1.00 43.06 111 LYS A CA 1
ATOM 921 C C . LYS A 1 111 ? 47.517 -6.669 -12.594 1.00 43.06 111 LYS A C 1
ATOM 923 O O . LYS A 1 111 ? 47.981 -6.701 -13.733 1.00 43.06 111 LYS A O 1
ATOM 928 N N . LYS A 1 112 ? 47.087 -7.762 -11.953 1.00 41.97 112 LYS A N 1
ATOM 929 C CA . LYS A 1 112 ? 46.649 -8.959 -12.681 1.00 41.97 112 LYS A CA 1
ATOM 930 C C . LYS A 1 112 ? 45.791 -8.451 -13.845 1.00 41.97 112 LYS A C 1
ATOM 932 O O . LYS A 1 112 ? 44.819 -7.736 -13.607 1.00 41.97 112 LYS A O 1
ATOM 937 N N . ARG A 1 113 ? 46.202 -8.733 -15.085 1.00 40.59 113 ARG A N 1
ATOM 938 C CA . ARG A 1 113 ? 45.407 -8.468 -16.290 1.00 40.59 113 ARG A CA 1
ATOM 939 C C . ARG A 1 113 ? 44.114 -9.274 -16.165 1.00 40.59 113 ARG A C 1
ATOM 941 O O . ARG A 1 113 ? 44.038 -10.407 -16.624 1.00 40.59 113 ARG A O 1
ATOM 948 N N . TYR A 1 114 ? 43.105 -8.700 -15.524 1.00 44.81 114 TYR A N 1
ATOM 949 C CA . TYR A 1 114 ? 41.734 -9.029 -15.855 1.00 44.81 114 TYR A CA 1
ATOM 950 C C . TYR A 1 114 ? 41.529 -8.465 -17.253 1.00 44.81 114 TYR A C 1
ATOM 952 O O . TYR A 1 114 ? 41.705 -7.268 -17.479 1.00 44.81 114 TYR A O 1
ATOM 960 N N . THR A 1 115 ? 41.254 -9.335 -18.216 1.00 41.31 115 THR A N 1
ATOM 961 C CA . THR A 1 115 ? 40.684 -8.907 -19.485 1.00 41.31 115 THR A CA 1
ATOM 962 C C . THR A 1 115 ? 39.369 -8.214 -19.141 1.00 41.31 115 THR A C 1
ATOM 964 O O . THR A 1 115 ? 38.397 -8.857 -18.745 1.00 41.31 115 THR A O 1
ATOM 967 N N . CYS A 1 116 ? 39.375 -6.883 -19.179 1.00 36.25 116 CYS A N 1
ATOM 968 C CA . CYS A 1 116 ? 38.191 -6.067 -18.987 1.00 36.25 116 CYS A CA 1
ATOM 969 C C . CYS A 1 116 ? 37.182 -6.476 -20.061 1.00 36.25 116 CYS A C 1
ATOM 971 O O . CYS A 1 116 ? 37.321 -6.196 -21.251 1.00 36.25 116 CYS A O 1
ATOM 973 N N . ASN A 1 117 ? 36.167 -7.228 -19.652 1.00 49.97 117 ASN A N 1
ATOM 974 C CA . ASN A 1 117 ? 35.016 -7.474 -20.491 1.00 49.97 117 ASN A CA 1
ATOM 975 C C . ASN A 1 117 ? 34.246 -6.151 -20.454 1.00 49.97 117 ASN A C 1
ATOM 977 O O . ASN A 1 117 ? 33.476 -5.923 -19.529 1.00 49.97 117 ASN A O 1
ATOM 981 N N . ALA A 1 118 ? 34.488 -5.238 -21.398 1.00 50.81 118 ALA A N 1
ATOM 982 C CA . ALA A 1 118 ? 33.904 -3.886 -21.410 1.00 50.81 118 ALA A CA 1
ATOM 983 C C . ALA A 1 118 ? 32.363 -3.871 -21.234 1.00 50.81 118 ALA A C 1
ATOM 985 O O . ALA A 1 118 ? 31.766 -2.860 -20.870 1.00 50.81 118 ALA A O 1
ATOM 986 N N . LYS A 1 119 ? 31.695 -5.016 -21.439 1.00 51.53 119 LYS A N 1
ATOM 987 C CA . LYS A 1 119 ? 30.274 -5.249 -21.140 1.00 51.53 119 LYS A CA 1
ATOM 988 C C . LYS A 1 119 ? 29.941 -5.330 -19.636 1.00 51.53 119 LYS A C 1
ATOM 990 O O . LYS A 1 119 ? 28.877 -4.853 -19.253 1.00 51.53 119 LYS A O 1
ATOM 995 N N . SER A 1 120 ? 30.800 -5.894 -18.780 1.00 50.06 120 SER A N 1
ATOM 996 C CA . SER A 1 120 ? 30.563 -5.966 -17.324 1.00 50.06 120 SER A CA 1
ATOM 997 C C . SER A 1 120 ? 30.857 -4.646 -16.616 1.00 50.06 120 SER A C 1
ATOM 999 O O . SER A 1 120 ? 30.114 -4.276 -15.714 1.00 50.06 120 SER A O 1
ATOM 1001 N N . GLU A 1 121 ? 31.871 -3.900 -17.064 1.00 51.25 121 GLU A N 1
ATOM 1002 C CA . GLU A 1 121 ? 32.139 -2.540 -16.569 1.00 51.25 121 GLU A CA 1
ATOM 1003 C C . GLU A 1 121 ? 30.992 -1.587 -16.929 1.00 51.25 121 GLU A C 1
ATOM 1005 O O . GLU A 1 121 ? 30.529 -0.838 -16.075 1.00 51.25 121 GLU A O 1
ATOM 1010 N N . ASN A 1 122 ? 30.443 -1.692 -18.146 1.00 59.25 122 ASN A N 1
ATOM 1011 C CA . ASN A 1 122 ? 29.259 -0.927 -18.546 1.00 59.25 122 ASN A CA 1
ATOM 1012 C C . ASN A 1 122 ? 27.999 -1.290 -17.745 1.00 59.25 122 ASN A C 1
ATOM 1014 O O . ASN A 1 122 ? 27.192 -0.411 -17.451 1.00 59.25 122 ASN A O 1
ATOM 1018 N N . LEU A 1 123 ? 27.803 -2.564 -17.386 1.00 57.56 123 LEU A N 1
ATOM 1019 C CA . LEU A 1 123 ? 26.669 -2.974 -16.551 1.00 57.56 123 LEU A CA 1
ATOM 1020 C C . LEU A 1 123 ? 26.826 -2.468 -15.111 1.00 57.56 123 LEU A C 1
ATOM 1022 O O . LEU A 1 123 ? 25.884 -1.906 -14.560 1.00 57.56 123 LEU A O 1
ATOM 1026 N N . TYR A 1 124 ? 28.018 -2.612 -14.531 1.00 57.59 124 TYR A N 1
ATOM 1027 C CA . TYR A 1 124 ? 28.317 -2.120 -13.189 1.00 57.59 124 TYR A CA 1
ATOM 1028 C C . TYR A 1 124 ? 28.192 -0.592 -13.114 1.00 57.59 124 TYR A C 1
ATOM 1030 O O . TYR A 1 124 ? 27.496 -0.078 -12.246 1.00 57.59 124 TYR A O 1
ATOM 1038 N N . ALA A 1 125 ? 28.737 0.136 -14.094 1.00 65.12 125 ALA A N 1
ATOM 1039 C CA . ALA A 1 125 ? 28.593 1.588 -14.189 1.00 65.12 125 ALA A CA 1
ATOM 1040 C C . ALA A 1 125 ? 27.124 2.028 -14.323 1.00 65.12 125 ALA A C 1
ATOM 1042 O O . ALA A 1 125 ? 26.730 3.029 -13.727 1.00 65.12 125 ALA A O 1
ATOM 1043 N N . LYS A 1 126 ? 26.290 1.279 -15.061 1.00 70.88 126 LYS A N 1
ATOM 1044 C CA . LYS A 1 126 ? 24.840 1.537 -15.141 1.00 70.88 126 LYS A CA 1
ATOM 1045 C C . LYS A 1 126 ? 24.139 1.319 -13.799 1.00 70.88 126 LYS A C 1
ATOM 1047 O O . LYS A 1 126 ? 23.306 2.140 -13.429 1.00 70.88 126 LYS A O 1
ATOM 1052 N N . ILE A 1 127 ? 24.484 0.259 -13.066 1.00 66.06 127 ILE A N 1
ATOM 1053 C CA . ILE A 1 127 ? 23.926 -0.016 -11.731 1.00 66.06 127 ILE A CA 1
ATOM 1054 C C . ILE A 1 127 ? 24.357 1.069 -10.736 1.00 66.06 127 ILE A C 1
ATOM 1056 O O . ILE A 1 127 ? 23.515 1.592 -10.012 1.00 66.06 127 ILE A O 1
ATOM 1060 N N . CYS A 1 128 ? 25.631 1.470 -10.743 1.00 65.06 128 CYS A N 1
ATOM 1061 C CA . CYS A 1 128 ? 26.131 2.556 -9.901 1.00 65.06 128 CYS A CA 1
ATOM 1062 C C . CYS A 1 128 ? 25.418 3.879 -10.198 1.00 65.06 128 CYS A C 1
ATOM 1064 O O . CYS A 1 128 ? 24.922 4.504 -9.266 1.00 65.06 128 CYS A O 1
ATOM 1066 N N . LYS A 1 129 ? 25.272 4.257 -11.478 1.00 74.19 129 LYS A N 1
ATOM 1067 C CA . LYS A 1 129 ? 24.510 5.455 -11.878 1.00 74.19 129 LYS A CA 1
ATOM 1068 C C . LYS A 1 129 ? 23.050 5.383 -11.432 1.00 74.19 129 LYS A C 1
ATOM 1070 O O . LYS A 1 129 ? 22.514 6.366 -10.936 1.00 74.19 129 LYS A O 1
ATOM 1075 N N . LEU A 1 130 ? 22.402 4.225 -11.571 1.00 68.94 130 LEU A N 1
ATOM 1076 C CA . LEU A 1 130 ? 21.020 4.040 -11.124 1.00 68.94 130 LEU A CA 1
ATOM 1077 C C . LEU A 1 130 ? 20.891 4.187 -9.600 1.00 68.94 130 LEU A C 1
ATOM 1079 O O . LEU A 1 130 ? 19.961 4.833 -9.122 1.00 68.94 130 LEU A O 1
ATOM 1083 N N . ASN A 1 131 ? 21.825 3.618 -8.839 1.00 67.19 131 ASN A N 1
ATOM 1084 C CA . ASN A 1 131 ? 21.854 3.735 -7.382 1.00 67.19 131 ASN A CA 1
ATOM 1085 C C . ASN A 1 131 ? 22.149 5.172 -6.929 1.00 67.19 131 ASN A C 1
ATOM 1087 O O . ASN A 1 131 ? 21.550 5.642 -5.964 1.00 67.19 131 ASN A O 1
ATOM 1091 N N . GLU A 1 132 ? 23.013 5.887 -7.645 1.00 68.81 132 GLU A N 1
ATOM 1092 C CA . GLU A 1 132 ? 23.315 7.297 -7.398 1.00 68.81 132 GLU A CA 1
ATOM 1093 C C . GLU A 1 132 ? 22.095 8.192 -7.660 1.00 68.81 132 GLU A C 1
ATOM 1095 O O . GLU A 1 132 ? 21.739 9.001 -6.805 1.00 68.81 132 GLU A O 1
ATOM 1100 N N . ILE A 1 133 ? 21.383 7.985 -8.775 1.00 73.75 133 ILE A N 1
ATOM 1101 C CA . ILE A 1 133 ? 20.123 8.686 -9.079 1.00 73.75 133 ILE A CA 1
ATOM 1102 C C . ILE A 1 133 ? 19.089 8.431 -7.976 1.00 73.75 133 ILE A C 1
ATOM 1104 O O . ILE A 1 133 ? 18.506 9.384 -7.458 1.00 73.75 133 ILE A O 1
ATOM 1108 N N . LYS A 1 134 ? 18.908 7.170 -7.556 1.00 70.94 134 LYS A N 1
ATOM 1109 C CA . LYS A 1 134 ? 18.003 6.815 -6.450 1.00 70.94 134 LYS A CA 1
ATOM 1110 C C . LYS A 1 134 ? 18.405 7.507 -5.146 1.00 70.94 134 LYS A C 1
ATOM 1112 O O . LYS A 1 134 ? 17.561 8.112 -4.493 1.00 70.94 134 LYS A O 1
ATOM 1117 N N . SER A 1 135 ? 19.687 7.469 -4.782 1.00 64.50 135 SER A N 1
ATOM 1118 C CA . SER A 1 135 ? 20.205 8.122 -3.572 1.00 64.50 135 SER A CA 1
ATOM 1119 C C . SER A 1 135 ? 19.985 9.638 -3.601 1.00 64.50 135 SER A C 1
ATOM 1121 O O . SER A 1 135 ? 19.518 10.222 -2.622 1.00 64.50 135 SER A O 1
ATOM 1123 N N . ASN A 1 136 ? 20.248 10.278 -4.740 1.00 70.56 136 ASN A N 1
ATOM 1124 C CA . AS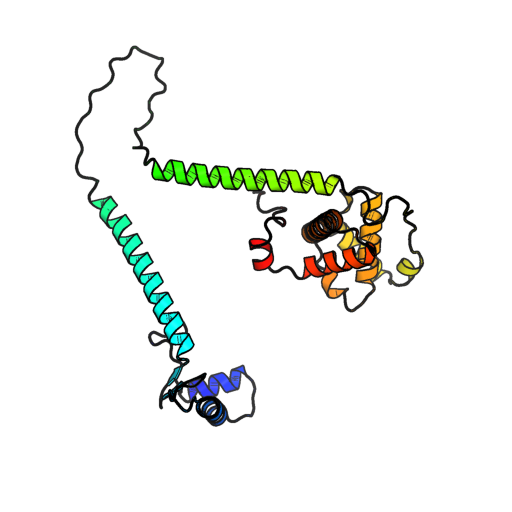N A 1 136 ? 20.041 11.713 -4.919 1.00 70.56 136 ASN A CA 1
ATOM 1125 C C . ASN A 1 136 ? 18.557 12.085 -4.857 1.00 70.56 136 ASN A C 1
ATOM 1127 O O . ASN A 1 136 ? 18.211 13.091 -4.241 1.00 70.56 136 ASN A O 1
ATOM 1131 N N . GLN A 1 137 ? 17.671 11.252 -5.405 1.00 66.81 137 GLN A N 1
ATOM 1132 C CA . GLN A 1 137 ? 16.227 11.457 -5.314 1.00 66.81 137 GLN A CA 1
ATOM 1133 C C . GLN A 1 137 ? 15.715 11.321 -3.872 1.00 66.81 137 GLN A C 1
ATOM 1135 O O . GLN A 1 137 ? 14.918 12.145 -3.431 1.00 66.81 137 GLN A O 1
ATOM 1140 N N . ILE A 1 138 ? 16.249 10.373 -3.093 1.00 64.25 138 ILE A N 1
ATOM 1141 C CA . ILE A 1 138 ? 15.960 10.246 -1.654 1.00 64.25 138 ILE A CA 1
ATOM 1142 C C . ILE A 1 138 ? 16.412 11.499 -0.893 1.00 64.25 138 ILE A C 1
ATOM 1144 O O . ILE A 1 138 ? 15.645 12.049 -0.100 1.00 64.25 138 ILE A O 1
ATOM 1148 N N . LYS A 1 139 ? 17.636 11.984 -1.141 1.00 66.44 139 LYS A N 1
ATOM 1149 C CA . LYS A 1 139 ? 18.150 13.220 -0.521 1.00 66.44 139 LYS A CA 1
ATOM 1150 C C . LYS A 1 139 ? 17.277 14.426 -0.874 1.00 66.44 139 LYS A C 1
ATOM 1152 O O . LYS A 1 139 ? 16.913 15.199 0.007 1.00 66.44 139 LYS A O 1
ATOM 1157 N N . LEU A 1 140 ? 16.893 14.556 -2.142 1.00 63.06 140 LEU A N 1
ATOM 1158 C CA . LEU A 1 140 ? 16.044 15.640 -2.630 1.00 63.06 140 LEU A CA 1
ATOM 1159 C C . LEU A 1 140 ? 14.632 15.590 -2.024 1.00 63.06 140 LEU A C 1
ATOM 1161 O O . LEU A 1 140 ? 14.099 16.629 -1.641 1.00 63.06 140 LEU A O 1
ATOM 1165 N N . ASN A 1 141 ? 14.054 14.397 -1.867 1.00 64.69 141 ASN A N 1
ATOM 1166 C CA . ASN A 1 141 ? 12.756 14.212 -1.215 1.00 64.69 141 ASN A CA 1
ATOM 1167 C C . ASN A 1 141 ? 12.817 14.554 0.281 1.00 64.69 141 ASN A C 1
ATOM 1169 O O . ASN A 1 141 ? 11.941 15.265 0.765 1.00 64.69 141 ASN A O 1
ATOM 1173 N N . LYS A 1 142 ? 13.881 14.159 0.998 1.00 63.69 142 LYS A N 1
ATOM 1174 C CA . LYS A 1 142 ? 14.111 14.586 2.394 1.00 63.69 142 LYS A CA 1
ATOM 1175 C C . LYS A 1 142 ? 14.202 16.112 2.519 1.00 63.69 142 LYS A C 1
ATOM 1177 O O . LYS A 1 142 ? 13.575 16.695 3.396 1.00 63.69 142 LYS A O 1
ATOM 1182 N N . ILE A 1 143 ? 14.919 16.773 1.605 1.00 60.66 143 ILE A N 1
ATOM 1183 C CA . ILE A 1 143 ? 15.021 18.242 1.575 1.00 60.66 143 ILE A CA 1
ATOM 1184 C C . ILE A 1 143 ? 13.653 18.890 1.313 1.00 60.66 143 ILE A C 1
ATOM 1186 O O . ILE A 1 143 ? 13.335 19.901 1.933 1.00 60.66 143 ILE A O 1
ATOM 1190 N N . LYS A 1 144 ? 12.834 18.331 0.413 1.00 65.56 144 LYS A N 1
ATOM 1191 C CA . LYS A 1 144 ? 11.476 18.832 0.131 1.00 65.56 144 LYS A CA 1
ATOM 1192 C C . LYS A 1 144 ? 10.524 18.635 1.312 1.00 65.56 144 LYS A C 1
ATOM 1194 O O . LYS A 1 144 ? 9.754 19.541 1.605 1.00 65.56 144 LYS A O 1
ATOM 1199 N N . LEU A 1 145 ? 10.615 17.508 2.014 1.00 64.19 145 LEU A N 1
ATOM 1200 C CA . LEU A 1 145 ? 9.828 17.236 3.220 1.00 64.19 145 LEU A CA 1
ATOM 1201 C C . LEU A 1 145 ? 10.172 18.213 4.353 1.00 64.19 145 LEU A C 1
ATOM 1203 O O . LEU A 1 145 ? 9.266 18.779 4.954 1.00 64.19 145 LEU A O 1
ATOM 1207 N N . ASN A 1 146 ? 11.456 18.525 4.557 1.00 63.50 146 ASN A N 1
ATOM 1208 C CA . ASN A 1 146 ? 11.898 19.523 5.545 1.00 63.50 146 ASN A CA 1
ATOM 1209 C C . ASN A 1 146 ? 11.414 20.960 5.246 1.00 63.50 146 ASN A C 1
ATOM 1211 O O . ASN A 1 146 ? 11.528 21.844 6.102 1.00 63.50 146 ASN A O 1
ATOM 1215 N N . LYS A 1 147 ? 10.894 21.215 4.036 1.00 67.94 147 LYS A N 1
ATOM 1216 C CA . LYS A 1 147 ? 10.289 22.500 3.649 1.00 67.94 147 LYS A CA 1
ATOM 1217 C C . LYS A 1 147 ? 8.797 22.590 3.974 1.00 67.94 147 LYS A C 1
ATOM 1219 O O . LYS A 1 147 ? 8.264 23.694 3.925 1.00 67.94 147 LYS A O 1
ATOM 1224 N N . ILE A 1 148 ? 8.126 21.480 4.293 1.00 76.81 148 ILE A N 1
ATOM 1225 C CA . ILE A 1 148 ? 6.723 21.516 4.713 1.00 76.81 148 ILE A CA 1
ATOM 1226 C C . ILE A 1 148 ? 6.681 22.081 6.135 1.00 76.81 148 ILE A C 1
ATOM 1228 O O . ILE A 1 148 ? 7.293 21.534 7.050 1.00 76.81 148 ILE A O 1
ATOM 1232 N N . ASN A 1 149 ? 5.994 23.209 6.301 1.00 79.62 149 ASN A N 1
ATOM 1233 C CA . ASN A 1 149 ? 5.886 23.912 7.584 1.00 79.62 149 ASN A CA 1
ATOM 1234 C C . ASN A 1 149 ? 4.529 23.699 8.257 1.00 79.62 149 ASN A C 1
ATOM 1236 O O . ASN A 1 149 ? 4.445 23.762 9.481 1.00 79.62 149 ASN A O 1
ATOM 1240 N N . SER A 1 150 ? 3.498 23.472 7.444 1.00 86.00 150 SER A N 1
ATOM 1241 C CA . SER A 1 150 ? 2.116 23.277 7.857 1.00 86.00 150 SER A CA 1
ATOM 1242 C C . SER A 1 150 ? 1.371 22.486 6.777 1.00 86.00 150 SER A C 1
ATOM 1244 O O . SER A 1 150 ? 1.729 22.545 5.593 1.00 86.00 150 SER A O 1
ATOM 1246 N N . ILE A 1 151 ? 0.366 21.722 7.195 1.00 87.44 151 ILE A N 1
ATOM 1247 C CA . ILE A 1 151 ? -0.654 21.108 6.334 1.00 87.44 151 ILE A CA 1
ATOM 1248 C C . ILE A 1 151 ? -1.720 22.142 5.964 1.00 87.44 151 ILE A C 1
ATOM 1250 O O . ILE A 1 151 ? -2.397 21.988 4.952 1.00 87.44 151 ILE A O 1
ATOM 1254 N N . TYR A 1 152 ? -1.876 23.189 6.766 1.00 85.06 152 TYR A N 1
ATOM 1255 C CA . TYR A 1 152 ? -2.875 24.225 6.577 1.00 85.06 152 TYR A CA 1
ATOM 1256 C C . TYR A 1 152 ? -2.303 25.443 5.828 1.00 85.06 152 TYR A C 1
ATOM 1258 O O . TYR A 1 152 ? -1.085 25.565 5.659 1.00 85.06 152 TYR A O 1
ATOM 1266 N N . PRO A 1 153 ? -3.174 26.345 5.341 1.00 79.06 153 PRO A N 1
ATOM 1267 C CA . PRO A 1 153 ? -2.752 27.605 4.740 1.00 79.06 153 PRO A CA 1
ATOM 1268 C C . PRO A 1 153 ? -1.989 28.489 5.742 1.00 79.06 153 PRO A C 1
ATOM 1270 O O . PRO A 1 153 ? -2.083 28.305 6.955 1.00 79.06 153 PRO A O 1
ATOM 1273 N N . SER A 1 154 ? -1.206 29.444 5.239 1.00 72.12 154 SER A N 1
ATOM 1274 C CA . SER A 1 154 ? -0.242 30.229 6.034 1.00 72.12 154 SER A CA 1
ATOM 1275 C C . SER A 1 154 ? -0.848 31.075 7.161 1.00 72.12 154 SER A C 1
ATOM 1277 O O . SER A 1 154 ? -0.131 31.475 8.073 1.00 72.12 154 SER A O 1
ATOM 1279 N N . ASP A 1 155 ? -2.140 31.364 7.091 1.00 73.00 155 ASP A N 1
ATOM 1280 C CA . ASP A 1 155 ? -2.935 32.111 8.067 1.00 73.00 155 ASP A CA 1
ATOM 1281 C C . ASP A 1 155 ? -3.555 31.221 9.162 1.00 73.00 155 ASP A C 1
ATOM 1283 O O . ASP A 1 155 ? -4.158 31.727 10.112 1.00 73.00 155 ASP A O 1
ATOM 1287 N N . HIS A 1 156 ? -3.386 29.897 9.082 1.00 77.75 156 HIS A N 1
ATOM 1288 C CA . HIS A 1 156 ? -3.909 28.975 10.081 1.00 77.75 156 HIS A CA 1
ATOM 1289 C C . HIS A 1 156 ? -3.134 29.057 11.402 1.00 77.75 156 HIS A C 1
ATOM 1291 O O . HIS A 1 156 ? -1.936 28.787 11.472 1.00 77.75 156 HIS A O 1
ATOM 1297 N N . GLN A 1 157 ? -3.853 29.358 12.484 1.00 77.00 157 GLN A N 1
ATOM 1298 C CA . GLN A 1 157 ? -3.347 29.223 13.846 1.00 77.00 157 GLN A CA 1
ATOM 1299 C C . GLN A 1 157 ? -3.840 27.911 14.446 1.00 77.00 157 GLN A C 1
ATOM 1301 O O . GLN A 1 157 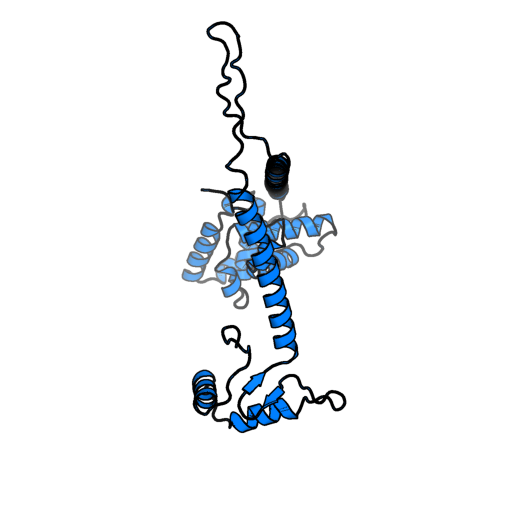? -5.040 27.738 14.672 1.00 77.00 157 GLN A O 1
ATOM 1306 N N . PHE A 1 158 ? -2.903 27.009 14.732 1.00 77.56 158 PHE A N 1
ATOM 1307 C CA . PHE A 1 158 ? -3.206 25.759 15.414 1.00 77.56 158 PHE A CA 1
ATOM 1308 C C . PHE A 1 158 ? -3.813 26.041 16.796 1.00 77.56 158 PHE A C 1
ATOM 1310 O O . PHE A 1 158 ? -3.239 26.778 17.601 1.00 77.56 158 PHE A O 1
ATOM 1317 N N . LYS A 1 159 ? -4.968 25.436 17.076 1.00 77.62 159 LYS A N 1
ATOM 1318 C CA . LYS A 1 159 ? -5.624 25.462 18.388 1.00 77.62 159 LYS A CA 1
ATOM 1319 C C . LYS A 1 159 ? -5.923 24.030 18.789 1.00 77.62 159 LYS A C 1
ATOM 1321 O O . LYS A 1 159 ? -6.603 23.324 18.054 1.00 77.62 159 LYS A O 1
ATOM 1326 N N . GLU A 1 160 ? -5.423 23.611 19.948 1.00 74.94 160 GLU A N 1
ATOM 1327 C CA . GLU A 1 160 ? -5.675 22.260 20.438 1.00 74.94 160 GLU A CA 1
ATOM 1328 C C . GLU A 1 160 ? -7.172 22.047 20.695 1.00 74.94 160 GLU A C 1
ATOM 1330 O O . GLU A 1 160 ? -7.836 22.843 21.362 1.00 74.94 160 GLU A O 1
ATOM 1335 N N . ASN A 1 161 ? -7.706 20.948 20.167 1.00 79.56 161 ASN A N 1
ATOM 1336 C CA . ASN A 1 161 ? -9.092 20.566 20.365 1.00 79.56 161 ASN A CA 1
ATOM 1337 C C . ASN A 1 161 ? -9.256 19.787 21.681 1.00 79.56 161 ASN A C 1
ATOM 1339 O O . ASN A 1 161 ? -9.077 18.569 21.727 1.00 79.56 161 ASN A O 1
ATOM 1343 N N . THR A 1 162 ? -9.618 20.491 22.755 1.00 77.75 162 THR A N 1
ATOM 1344 C CA . THR A 1 162 ? -9.806 19.907 24.096 1.00 77.75 162 THR A CA 1
ATOM 1345 C C . THR A 1 162 ? -10.897 18.838 24.142 1.00 77.75 162 THR A C 1
ATOM 1347 O O . THR A 1 162 ? -10.710 17.822 24.806 1.00 77.75 162 THR A O 1
ATOM 1350 N N . LYS A 1 163 ? -11.978 18.985 23.362 1.00 82.50 163 LYS A N 1
ATOM 1351 C CA . LYS A 1 163 ? -13.056 17.979 23.270 1.00 82.50 163 LYS A CA 1
ATOM 1352 C C . LYS A 1 163 ? -12.537 16.630 22.784 1.00 82.50 163 LYS A C 1
ATOM 1354 O O . LYS A 1 163 ? -12.998 15.585 23.220 1.00 82.50 163 LYS A O 1
ATOM 1359 N N . LEU A 1 164 ? -11.542 16.646 21.901 1.00 80.19 164 LEU A N 1
ATOM 1360 C CA . LEU A 1 164 ? -10.934 15.436 21.362 1.00 80.19 164 LEU A CA 1
ATOM 1361 C C . LEU A 1 164 ? -10.180 14.645 22.449 1.00 80.19 164 LEU A C 1
ATOM 1363 O O . LEU A 1 164 ? -10.136 13.420 22.402 1.00 80.19 164 LEU A O 1
ATOM 1367 N N . ASN A 1 165 ? -9.625 15.336 23.451 1.00 76.94 165 ASN A N 1
ATOM 1368 C CA . ASN A 1 165 ? -8.956 14.711 24.597 1.00 76.94 165 ASN A CA 1
ATOM 1369 C C . ASN A 1 165 ? -9.948 14.066 25.578 1.00 76.94 165 ASN A C 1
ATOM 1371 O O . ASN A 1 165 ? -9.588 13.122 26.278 1.00 76.94 165 ASN A O 1
ATOM 1375 N N . GLU A 1 166 ? -11.182 14.563 25.638 1.00 84.12 166 GLU A N 1
ATOM 1376 C CA . GLU A 1 166 ? -12.242 14.035 26.508 1.00 84.12 166 GLU A CA 1
ATOM 1377 C C . GLU A 1 166 ? -12.887 12.762 25.938 1.00 84.12 166 GLU A C 1
ATOM 1379 O O . GLU A 1 166 ? -13.428 11.961 26.690 1.00 84.12 166 GLU A O 1
ATOM 1384 N N . MET A 1 167 ? -12.785 12.543 24.622 1.00 85.38 167 MET A N 1
ATOM 1385 C CA . MET A 1 167 ? -13.352 11.375 23.930 1.00 85.38 167 MET A CA 1
ATOM 1386 C C . MET A 1 167 ? -12.521 10.090 24.070 1.00 85.38 167 MET A C 1
ATOM 1388 O O . MET A 1 167 ? -12.960 9.040 23.608 1.00 85.38 167 MET A O 1
ATOM 1392 N N . LEU A 1 168 ? -11.328 10.165 24.667 1.00 84.31 168 LEU A N 1
ATOM 1393 C CA . LEU A 1 168 ? -10.457 9.017 24.921 1.00 84.31 168 LEU A CA 1
ATOM 1394 C C . LEU A 1 168 ? -10.427 8.711 26.420 1.00 84.31 168 LEU A C 1
ATOM 1396 O O . LEU A 1 168 ? -10.180 9.609 27.238 1.00 84.31 168 LEU A O 1
ATOM 1400 N N . ASP A 1 169 ? -10.625 7.443 26.773 1.00 88.31 169 ASP A N 1
ATOM 1401 C CA . ASP A 1 169 ? -10.367 6.967 28.131 1.00 88.31 169 ASP A CA 1
ATOM 1402 C C . ASP A 1 169 ? -8.855 6.959 28.446 1.00 88.31 169 ASP A C 1
ATOM 1404 O O . ASP A 1 169 ? -8.011 7.274 27.599 1.00 88.31 169 ASP A O 1
ATOM 1408 N N . GLU A 1 170 ? -8.490 6.680 29.698 1.00 88.69 170 GLU A N 1
ATOM 1409 C CA . GLU A 1 170 ? -7.086 6.712 30.129 1.00 88.69 170 GLU A CA 1
ATOM 1410 C C . GLU A 1 170 ? -6.210 5.687 29.397 1.00 88.69 170 GLU A C 1
ATOM 1412 O O . GLU A 1 170 ? -5.074 5.999 29.037 1.00 88.69 170 GLU A O 1
ATOM 1417 N N . MET A 1 171 ? -6.743 4.498 29.111 1.00 86.31 171 MET A N 1
ATOM 1418 C CA . MET A 1 171 ? -6.008 3.445 28.404 1.00 86.31 171 MET A CA 1
ATOM 1419 C C . MET A 1 171 ? -5.781 3.814 26.938 1.00 86.31 171 MET A C 1
ATOM 1421 O O . MET A 1 171 ? -4.684 3.639 26.400 1.00 86.31 171 MET A O 1
ATOM 1425 N N . ASP A 1 172 ? -6.795 4.386 26.303 1.00 88.19 172 ASP A N 1
ATOM 1426 C CA . ASP A 1 172 ? -6.753 4.840 24.924 1.00 88.19 172 ASP A CA 1
ATOM 1427 C C . ASP A 1 172 ? -5.811 6.028 24.738 1.00 88.19 172 ASP A C 1
ATOM 1429 O O . ASP A 1 172 ? -5.126 6.106 23.713 1.00 88.19 172 ASP A O 1
ATOM 1433 N N . LYS A 1 173 ? -5.720 6.913 25.737 1.00 89.75 173 LYS A N 1
ATOM 1434 C CA . LYS A 1 173 ? -4.719 7.989 25.777 1.00 89.75 173 LYS A CA 1
ATOM 1435 C C . LYS A 1 173 ? -3.303 7.432 25.807 1.00 89.75 173 LYS A C 1
ATOM 1437 O O . LYS A 1 173 ? -2.480 7.865 25.003 1.00 89.75 173 LYS A O 1
ATOM 1442 N N . ILE A 1 174 ? -3.028 6.465 26.685 1.00 90.06 174 ILE A N 1
ATOM 1443 C CA . ILE A 1 174 ? -1.701 5.841 26.793 1.00 90.06 174 ILE A CA 1
ATOM 1444 C C . ILE A 1 174 ? -1.319 5.184 25.462 1.00 90.06 174 ILE A C 1
ATO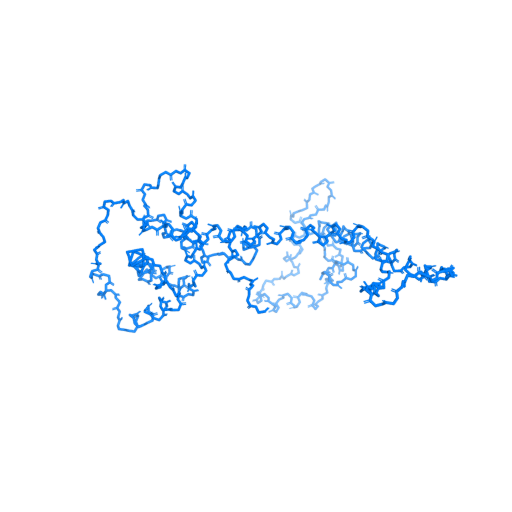M 1446 O O . ILE A 1 174 ? -0.269 5.500 24.903 1.00 90.06 174 ILE A O 1
ATOM 1450 N N . ARG A 1 175 ? -2.207 4.359 24.896 1.00 88.81 175 ARG A N 1
ATOM 1451 C CA . ARG A 1 175 ? -1.963 3.677 23.615 1.00 88.81 175 ARG A CA 1
ATOM 1452 C C . ARG A 1 175 ? -1.759 4.655 22.456 1.00 88.81 175 ARG A C 1
ATOM 1454 O O . ARG A 1 175 ? -0.905 4.429 21.600 1.00 88.81 175 ARG A O 1
ATOM 1461 N N . PHE A 1 176 ? -2.511 5.756 22.423 1.00 90.75 176 PHE A N 1
ATOM 1462 C CA . PHE A 1 176 ? -2.325 6.794 21.412 1.00 90.75 176 PHE A CA 1
ATOM 1463 C C . PHE A 1 176 ? -0.948 7.465 21.522 1.00 90.75 176 PHE A C 1
ATOM 1465 O O . PHE A 1 176 ? -0.275 7.653 20.506 1.00 90.75 176 PHE A O 1
ATOM 1472 N N . GLU A 1 177 ? -0.505 7.811 22.732 1.00 89.12 177 GLU A N 1
ATOM 1473 C CA . GLU A 1 177 ? 0.819 8.411 22.934 1.00 89.12 177 GLU A CA 1
ATOM 1474 C C . GLU A 1 177 ? 1.954 7.427 22.602 1.00 89.12 177 GLU A C 1
ATOM 1476 O O . GLU A 1 177 ? 2.942 7.820 21.978 1.00 89.12 177 GLU A O 1
ATOM 1481 N N . GLU A 1 178 ? 1.795 6.137 22.913 1.00 88.25 178 GLU A N 1
ATOM 1482 C CA . GLU A 1 178 ? 2.724 5.083 22.480 1.00 88.25 178 GLU A CA 1
ATOM 1483 C C . GLU A 1 178 ? 2.807 4.993 20.948 1.00 88.25 178 GLU A C 1
ATOM 1485 O O . GLU A 1 178 ? 3.906 5.000 20.383 1.00 88.25 178 GLU A O 1
ATOM 1490 N N . MET A 1 179 ? 1.661 4.983 20.257 1.00 89.19 179 MET A N 1
ATOM 1491 C CA . MET A 1 179 ? 1.589 4.991 18.790 1.00 89.19 179 MET A CA 1
ATOM 1492 C C . MET A 1 179 ? 2.311 6.215 18.201 1.00 89.19 179 MET A C 1
ATOM 1494 O O . MET A 1 179 ? 3.138 6.082 17.295 1.00 89.19 179 MET A O 1
ATOM 1498 N N . VAL A 1 180 ? 2.047 7.412 18.733 1.00 87.88 180 VAL A N 1
ATOM 1499 C CA . VAL A 1 180 ? 2.689 8.663 18.291 1.00 87.88 180 VAL A CA 1
ATOM 1500 C C . VAL A 1 180 ? 4.202 8.633 18.522 1.00 87.88 180 VAL A C 1
ATOM 1502 O O . VAL A 1 180 ? 4.967 9.024 17.632 1.00 87.88 180 VAL A O 1
ATOM 1505 N N . SER A 1 181 ? 4.641 8.139 19.681 1.00 84.88 181 SER A N 1
ATOM 1506 C CA . SER A 1 181 ? 6.058 7.990 20.028 1.00 84.88 181 SER A CA 1
ATOM 1507 C C . SER A 1 181 ? 6.782 7.051 19.054 1.00 84.88 181 SER A C 1
ATOM 1509 O O . SER A 1 181 ? 7.830 7.401 18.497 1.00 84.88 181 SER A O 1
ATOM 1511 N N . ASN A 1 182 ? 6.167 5.906 18.739 1.00 82.38 182 ASN A N 1
ATOM 1512 C CA . ASN A 1 182 ? 6.709 4.913 17.807 1.00 82.38 182 ASN A CA 1
ATOM 1513 C C . ASN A 1 182 ? 6.898 5.460 16.382 1.00 82.38 182 ASN A C 1
ATOM 1515 O O . ASN A 1 182 ? 7.827 5.055 15.678 1.00 82.38 182 ASN A O 1
ATOM 1519 N N . CYS A 1 183 ? 6.081 6.431 15.966 1.00 78.19 183 CYS A N 1
ATOM 1520 C CA . CYS A 1 183 ? 6.179 7.050 14.644 1.00 78.19 183 CYS A CA 1
ATOM 1521 C C . CYS A 1 183 ? 7.378 7.995 14.473 1.00 78.19 183 CYS A C 1
ATOM 1523 O O . CYS A 1 183 ? 7.633 8.440 13.353 1.00 78.19 183 CYS A O 1
ATOM 1525 N N . LYS A 1 184 ? 8.094 8.361 15.549 1.00 74.69 184 LYS A N 1
ATOM 1526 C CA . LYS A 1 184 ? 9.242 9.298 15.519 1.00 74.69 184 LYS A CA 1
ATOM 1527 C C . LYS A 1 184 ? 8.955 10.647 14.836 1.00 74.69 184 LYS A C 1
ATOM 1529 O O . LYS A 1 184 ? 9.876 11.351 14.417 1.00 74.69 184 LYS A O 1
ATOM 1534 N N . ILE A 1 185 ? 7.685 11.054 14.773 1.00 69.25 185 ILE A N 1
ATOM 1535 C CA . ILE A 1 185 ? 7.249 12.313 14.144 1.00 69.25 185 ILE A CA 1
ATOM 1536 C C . ILE A 1 185 ? 7.736 13.567 14.886 1.00 69.25 185 ILE A C 1
ATOM 1538 O O . ILE A 1 185 ? 7.657 14.664 14.341 1.00 69.25 185 ILE A O 1
ATOM 1542 N N . ILE A 1 186 ? 8.295 13.405 16.090 1.00 61.38 186 ILE A N 1
ATOM 1543 C CA . ILE A 1 186 ? 8.934 14.453 16.906 1.00 61.38 186 ILE A CA 1
ATOM 1544 C C . ILE A 1 186 ? 10.051 15.185 16.140 1.00 61.38 186 ILE A C 1
ATOM 1546 O O . ILE A 1 186 ? 10.333 16.345 16.418 1.00 61.38 186 ILE A O 1
ATOM 1550 N N . ASN A 1 187 ? 10.658 14.544 15.136 1.00 70.44 187 ASN A N 1
ATOM 1551 C CA . ASN A 1 187 ? 11.718 15.145 14.320 1.00 70.44 187 ASN A CA 1
ATOM 1552 C C . ASN A 1 187 ? 11.207 16.152 13.266 1.00 70.44 187 ASN A C 1
ATOM 1554 O O . ASN A 1 187 ? 12.011 16.743 12.541 1.00 70.44 187 ASN A O 1
ATOM 1558 N N . LEU A 1 188 ? 9.888 16.330 13.138 1.00 78.19 188 LEU A N 1
ATOM 1559 C CA . LEU A 1 188 ? 9.282 17.344 12.275 1.00 78.19 188 LEU A CA 1
ATOM 1560 C C . LEU A 1 188 ? 9.290 18.723 12.948 1.00 78.19 188 LEU A C 1
ATOM 1562 O O . LEU A 1 188 ? 9.554 18.867 14.139 1.00 78.19 188 LEU A O 1
ATOM 1566 N N . LYS A 1 189 ? 8.977 19.771 12.177 1.00 83.00 189 LYS A N 1
ATOM 1567 C CA . LYS A 1 189 ? 8.804 21.116 12.743 1.00 83.00 189 LYS A CA 1
ATOM 1568 C C . LYS A 1 189 ? 7.691 21.098 13.801 1.00 83.00 189 LYS A C 1
ATOM 1570 O O . LYS A 1 189 ? 6.667 20.465 13.545 1.00 83.00 189 LYS A O 1
ATOM 1575 N N . PRO A 1 190 ? 7.835 21.816 14.933 1.00 83.62 190 PRO A N 1
ATOM 1576 C CA . PRO A 1 190 ? 6.876 21.749 16.038 1.00 83.62 190 PRO A CA 1
ATOM 1577 C C . PRO A 1 190 ? 5.421 22.004 15.623 1.00 83.62 190 PRO A C 1
ATOM 1579 O O . PRO A 1 190 ? 4.529 21.273 16.038 1.00 83.62 190 PRO A O 1
ATOM 1582 N N . THR A 1 191 ? 5.184 22.986 14.748 1.00 85.75 191 THR A N 1
ATOM 1583 C CA . THR A 1 191 ? 3.850 23.303 14.210 1.00 85.75 191 THR A CA 1
ATOM 1584 C C . THR A 1 191 ? 3.260 22.133 13.429 1.00 85.75 191 THR A C 1
ATOM 1586 O O . THR A 1 191 ? 2.165 21.669 13.728 1.00 85.75 191 THR A O 1
ATOM 1589 N N . LEU A 1 192 ? 4.027 21.595 12.481 1.00 87.12 192 LEU A N 1
ATOM 1590 C CA . LEU A 1 192 ? 3.622 20.466 11.651 1.00 87.12 192 LEU A CA 1
ATOM 1591 C C . LEU A 1 192 ? 3.378 19.199 12.485 1.00 87.12 192 LEU A C 1
ATOM 1593 O O . LEU A 1 192 ? 2.443 18.449 12.215 1.00 87.12 192 LEU A O 1
ATOM 1597 N N . PHE A 1 193 ? 4.202 18.960 13.506 1.00 87.75 193 PHE A N 1
ATOM 1598 C CA . PHE A 1 193 ? 4.021 17.846 14.435 1.00 87.75 193 PHE A CA 1
ATOM 1599 C C . PHE A 1 193 ? 2.668 17.927 15.155 1.00 87.75 193 PHE A C 1
ATOM 1601 O O . PHE A 1 193 ? 1.943 16.934 15.186 1.00 87.75 193 PHE A O 1
ATOM 1608 N N . LEU A 1 194 ? 2.307 19.098 15.690 1.00 87.94 194 LEU A N 1
ATOM 1609 C CA . LEU A 1 194 ? 1.037 19.292 16.396 1.00 87.94 194 LEU A CA 1
ATOM 1610 C C . LEU A 1 194 ? -0.169 19.072 15.475 1.00 87.94 194 LEU A C 1
ATOM 1612 O O . LEU A 1 194 ? -1.108 18.368 15.850 1.00 87.94 194 LEU A O 1
ATOM 1616 N N . GLU A 1 195 ? -0.106 19.594 14.251 1.00 90.62 195 GLU A N 1
ATOM 1617 C CA . GLU A 1 195 ? -1.149 19.407 13.238 1.00 90.62 195 GLU A CA 1
ATOM 1618 C C . GLU A 1 195 ? -1.333 17.930 12.864 1.00 90.62 195 GLU A C 1
ATOM 1620 O O . GLU A 1 195 ? -2.457 17.427 12.819 1.00 90.62 195 GLU A O 1
ATOM 1625 N N . ILE A 1 196 ? -0.232 17.207 12.626 1.00 91.06 196 ILE A N 1
ATOM 1626 C CA . ILE A 1 196 ? -0.277 15.771 12.322 1.00 91.06 196 ILE A CA 1
ATOM 1627 C C . ILE A 1 196 ? -0.815 14.994 13.523 1.00 91.06 196 ILE A C 1
ATOM 1629 O O . ILE A 1 196 ? -1.677 14.135 13.340 1.00 91.06 196 ILE A O 1
ATOM 1633 N N . ARG A 1 197 ? -0.351 15.298 14.743 1.00 90.88 197 ARG A N 1
ATOM 1634 C CA . ARG A 1 197 ? -0.817 14.646 15.976 1.00 90.88 197 ARG A CA 1
ATOM 1635 C C . ARG A 1 197 ? -2.324 14.808 16.147 1.00 90.88 197 ARG A C 1
ATOM 1637 O O . ARG A 1 197 ? -2.999 13.832 16.463 1.00 90.88 197 ARG A O 1
ATOM 1644 N N . GLU A 1 198 ? -2.864 16.000 15.913 1.00 91.19 198 GLU A N 1
ATOM 1645 C CA . GLU A 1 198 ? -4.310 16.234 15.983 1.00 91.19 198 GLU A CA 1
ATOM 1646 C C . GLU A 1 198 ? -5.067 15.417 14.925 1.00 91.19 198 GLU A C 1
ATOM 1648 O O . GLU A 1 198 ? -6.052 14.750 15.239 1.00 91.19 198 GLU A O 1
ATOM 1653 N N . ILE A 1 199 ? -4.580 15.397 13.681 1.00 92.88 199 ILE A N 1
ATOM 1654 C CA . ILE A 1 199 ? -5.207 14.621 12.602 1.00 92.88 199 ILE A CA 1
ATOM 1655 C C . ILE A 1 199 ? -5.186 13.117 12.905 1.00 92.88 199 ILE A C 1
ATOM 1657 O O . ILE A 1 199 ? -6.187 12.436 12.674 1.00 92.88 199 ILE A O 1
ATOM 1661 N N . LEU A 1 200 ? -4.075 12.598 13.436 1.00 92.25 200 LEU A N 1
ATOM 1662 C CA . LEU A 1 200 ? -3.973 11.205 13.873 1.00 92.25 200 LEU A CA 1
ATOM 1663 C C . LEU A 1 200 ? -4.945 10.908 15.011 1.00 92.25 200 LEU A C 1
ATOM 1665 O O . LEU A 1 200 ? -5.598 9.870 14.981 1.00 92.25 200 LEU A O 1
ATOM 1669 N N . LYS A 1 201 ? -5.097 11.829 15.969 1.00 91.75 201 LYS A N 1
ATOM 1670 C CA . LYS A 1 201 ? -6.046 11.683 17.078 1.00 91.75 201 LYS A CA 1
ATOM 1671 C C . LYS A 1 201 ? -7.488 11.583 16.578 1.00 91.75 201 LYS A C 1
ATOM 1673 O O . LYS A 1 201 ? -8.227 10.707 17.015 1.00 91.75 201 LYS A O 1
ATOM 1678 N N . GLU A 1 202 ? -7.874 12.403 15.600 1.00 92.38 202 GLU A N 1
ATOM 1679 C CA . GLU A 1 202 ? -9.205 12.312 14.982 1.00 92.38 202 GLU A CA 1
ATOM 1680 C C . GLU A 1 202 ? -9.437 10.981 14.255 1.00 92.38 202 GLU A C 1
ATOM 1682 O O . GLU A 1 202 ? -10.545 10.447 14.284 1.00 92.38 202 GLU A O 1
ATOM 1687 N N . LEU A 1 203 ? -8.408 10.443 13.594 1.00 92.56 203 LEU A N 1
ATOM 1688 C CA . LEU A 1 203 ? -8.483 9.125 12.959 1.00 92.56 203 LEU A CA 1
ATOM 1689 C C . LEU A 1 203 ? -8.494 7.985 13.993 1.00 92.56 203 LEU A C 1
ATOM 1691 O O . LEU A 1 203 ? -9.068 6.934 13.723 1.00 92.56 203 LEU A O 1
ATOM 1695 N N . TYR A 1 204 ? -7.878 8.181 15.158 1.00 91.38 204 TYR A N 1
ATOM 1696 C CA . TYR A 1 204 ? -7.815 7.183 16.227 1.00 91.38 204 TYR A CA 1
ATOM 1697 C C . TYR A 1 204 ? -9.148 7.035 16.955 1.00 91.38 204 TYR A C 1
ATOM 1699 O O . TYR A 1 204 ? -9.577 5.924 17.246 1.00 91.38 204 TYR A O 1
ATOM 1707 N N . ILE A 1 205 ? -9.825 8.157 17.202 1.00 90.00 205 ILE A N 1
ATOM 1708 C CA . ILE A 1 205 ? -11.137 8.182 17.862 1.00 90.00 205 ILE A CA 1
ATOM 1709 C C . ILE A 1 205 ? -12.216 7.538 16.994 1.00 90.00 205 ILE A C 1
ATOM 1711 O O . ILE A 1 205 ? -13.150 6.942 17.521 1.00 90.00 205 ILE A O 1
ATOM 1715 N N . ASN A 1 206 ? -12.108 7.643 15.667 1.00 89.88 206 ASN A N 1
ATOM 1716 C CA . ASN A 1 206 ? -13.075 7.026 14.769 1.00 89.88 206 ASN A CA 1
ATOM 1717 C C . ASN A 1 206 ? -12.860 5.494 14.698 1.00 89.88 206 ASN A C 1
ATOM 1719 O O . ASN A 1 206 ? -11.823 5.057 14.186 1.00 89.88 206 ASN A O 1
ATOM 1723 N N . PRO A 1 207 ? -13.846 4.668 15.115 1.00 85.69 207 PRO A N 1
ATOM 1724 C CA . PRO A 1 207 ? -13.724 3.208 15.117 1.00 85.69 207 PRO A CA 1
ATOM 1725 C C . PRO A 1 207 ? -13.380 2.602 13.749 1.00 85.69 207 PRO A C 1
ATOM 1727 O O . PRO A 1 207 ? -12.607 1.651 13.675 1.00 85.69 207 PRO A O 1
ATOM 1730 N N . GLU A 1 208 ? -13.882 3.174 12.650 1.00 87.00 208 GLU A N 1
ATOM 1731 C CA . GLU A 1 208 ? -13.662 2.656 11.288 1.00 87.00 208 GLU A CA 1
ATOM 1732 C C . GLU A 1 208 ? -12.217 2.823 10.789 1.00 87.00 208 GLU A C 1
ATOM 1734 O O . GLU A 1 208 ? -11.780 2.164 9.828 1.00 87.00 208 GLU A O 1
ATOM 1739 N N . THR A 1 209 ? -11.487 3.765 11.389 1.00 88.19 209 THR A N 1
ATOM 1740 C CA . THR A 1 209 ? -10.106 4.094 11.031 1.00 88.19 209 THR A CA 1
ATOM 1741 C C . THR A 1 209 ? -9.107 3.701 12.105 1.00 88.19 209 THR A C 1
ATOM 1743 O O . THR A 1 209 ? -7.937 3.537 11.767 1.00 88.19 209 THR A O 1
ATOM 1746 N N . ARG A 1 210 ? -9.551 3.471 13.345 1.00 86.81 210 ARG A N 1
ATOM 1747 C CA . ARG A 1 210 ? -8.706 3.122 14.490 1.00 86.81 210 ARG A CA 1
ATOM 1748 C C . ARG A 1 210 ? -7.805 1.920 14.220 1.00 86.81 210 ARG A C 1
ATOM 1750 O O . ARG A 1 210 ? -6.588 2.059 14.274 1.00 86.81 210 ARG A O 1
ATOM 1757 N N . GLU A 1 211 ? -8.378 0.779 13.831 1.00 84.06 211 GLU A N 1
ATOM 1758 C CA . GLU A 1 211 ? -7.599 -0.431 13.508 1.00 84.06 211 GLU A CA 1
ATOM 1759 C C . GLU A 1 211 ? -6.598 -0.197 12.371 1.00 84.06 211 GLU A C 1
ATOM 1761 O O . GLU A 1 211 ? -5.506 -0.759 12.359 1.00 84.06 211 GLU A O 1
ATOM 1766 N N . LYS A 1 212 ? -6.953 0.665 11.412 1.00 84.81 212 LYS A N 1
ATOM 1767 C CA . LYS A 1 212 ? -6.102 0.953 10.253 1.00 84.81 212 LYS A CA 1
ATOM 1768 C C . LYS A 1 212 ? -4.904 1.810 10.614 1.00 84.81 212 LYS A C 1
ATOM 1770 O O . LYS A 1 212 ? -3.908 1.727 9.907 1.00 84.81 212 LYS A O 1
ATOM 1775 N N . ILE A 1 213 ? -5.011 2.664 11.630 1.00 87.44 213 ILE A N 1
ATOM 1776 C CA . ILE A 1 213 ? -3.927 3.573 12.008 1.00 87.44 213 ILE A CA 1
ATOM 1777 C C . ILE A 1 213 ? -3.103 3.073 13.193 1.00 87.44 213 ILE A C 1
ATOM 1779 O O . ILE A 1 213 ? -2.015 3.587 13.400 1.00 87.44 213 ILE A O 1
ATOM 1783 N N . ASP A 1 214 ? -3.573 2.072 13.935 1.00 82.00 214 ASP A N 1
ATOM 1784 C CA . ASP A 1 214 ? -2.871 1.528 15.106 1.00 82.00 214 ASP A CA 1
ATOM 1785 C C . ASP A 1 214 ? -1.455 1.015 14.762 1.00 82.00 214 ASP A C 1
ATOM 1787 O O . ASP A 1 214 ? -0.532 1.120 15.562 1.00 82.00 214 ASP A O 1
ATOM 1791 N N . GLY A 1 215 ? -1.257 0.540 13.526 1.00 83.44 215 GLY A N 1
ATOM 1792 C CA . GLY A 1 215 ? 0.041 0.106 12.996 1.00 83.44 215 GLY A CA 1
ATOM 1793 C C . GLY A 1 215 ? 0.817 1.164 12.204 1.00 83.44 215 GLY A C 1
ATOM 1794 O O . GLY A 1 215 ? 1.665 0.797 11.389 1.00 83.44 215 GLY A O 1
ATOM 1795 N N . ILE A 1 216 ? 0.492 2.453 12.339 1.00 87.94 216 ILE A N 1
ATOM 1796 C CA . ILE A 1 216 ? 1.135 3.511 11.550 1.00 87.94 216 ILE A CA 1
ATOM 1797 C C . ILE A 1 216 ? 2.613 3.677 11.915 1.00 87.94 216 ILE A C 1
ATOM 1799 O O . ILE A 1 216 ? 2.984 3.673 13.086 1.00 87.94 216 ILE A O 1
ATOM 1803 N N . SER A 1 217 ? 3.466 3.824 10.897 1.00 86.31 217 SER A N 1
ATOM 1804 C CA . SER A 1 217 ? 4.906 4.021 11.067 1.00 86.31 217 SER A CA 1
ATOM 1805 C C . SER A 1 217 ? 5.386 5.384 10.564 1.00 86.31 217 SER A C 1
ATOM 1807 O O . SER A 1 217 ? 4.689 6.110 9.843 1.00 86.31 217 SER A O 1
ATOM 1809 N N . GLU A 1 218 ? 6.635 5.708 10.905 1.00 82.75 218 GLU A N 1
ATOM 1810 C CA . GLU A 1 218 ? 7.370 6.871 10.396 1.00 82.75 218 GLU A CA 1
ATOM 1811 C C . GLU A 1 218 ? 7.284 6.960 8.856 1.00 82.75 218 GLU A C 1
ATOM 1813 O O . GLU A 1 218 ? 7.005 8.018 8.282 1.00 82.75 218 GLU A O 1
ATOM 1818 N N . GLU A 1 219 ? 7.469 5.830 8.168 1.00 80.12 219 GLU A N 1
ATOM 1819 C CA . GLU A 1 219 ? 7.447 5.750 6.708 1.00 80.12 219 GLU A CA 1
ATOM 1820 C C . GLU A 1 219 ? 6.075 6.108 6.124 1.00 80.12 219 GLU A C 1
ATOM 1822 O O . GLU A 1 219 ? 6.008 6.788 5.093 1.00 80.12 219 GLU A O 1
ATOM 1827 N N . ASN A 1 220 ? 4.981 5.705 6.781 1.00 86.38 220 ASN A N 1
ATOM 1828 C CA . ASN A 1 220 ? 3.629 6.038 6.333 1.00 86.38 220 ASN A CA 1
ATOM 1829 C C . ASN A 1 220 ? 3.371 7.549 6.413 1.00 86.38 220 ASN A C 1
ATOM 1831 O O . ASN A 1 220 ? 2.794 8.124 5.486 1.00 86.38 220 ASN A O 1
ATOM 1835 N N . ILE A 1 221 ? 3.840 8.206 7.479 1.00 87.12 221 ILE A N 1
ATOM 1836 C CA . ILE A 1 221 ? 3.685 9.656 7.661 1.00 87.12 221 ILE A CA 1
ATOM 1837 C C . ILE A 1 221 ? 4.450 10.424 6.583 1.00 87.12 221 ILE A C 1
ATOM 1839 O O . ILE A 1 221 ? 3.886 11.304 5.927 1.00 87.12 221 ILE A O 1
ATOM 1843 N N . TYR A 1 222 ? 5.712 10.068 6.333 1.00 82.06 222 TYR A N 1
ATOM 1844 C CA . TYR A 1 222 ? 6.487 10.720 5.274 1.00 82.06 222 TYR A CA 1
ATOM 1845 C C . TYR A 1 222 ? 5.906 10.476 3.885 1.00 82.06 222 TYR A C 1
ATOM 1847 O O . TYR A 1 222 ? 5.919 11.378 3.041 1.00 82.06 222 TYR A O 1
ATOM 1855 N N . TYR A 1 223 ? 5.370 9.282 3.642 1.00 82.25 223 TYR A N 1
ATOM 1856 C CA . TYR A 1 223 ? 4.679 8.989 2.397 1.00 82.25 223 TYR A CA 1
ATOM 1857 C C . TYR A 1 223 ? 3.436 9.872 2.217 1.00 82.25 223 TYR A C 1
ATOM 1859 O O . TYR A 1 223 ? 3.255 10.474 1.153 1.00 82.25 223 TYR A O 1
ATOM 1867 N N . ALA A 1 224 ? 2.617 10.013 3.264 1.00 88.75 224 ALA A N 1
ATOM 1868 C CA . ALA A 1 224 ? 1.442 10.878 3.253 1.00 88.75 224 ALA A CA 1
ATOM 1869 C C . ALA A 1 224 ? 1.815 12.351 3.005 1.00 88.75 224 ALA A C 1
ATOM 1871 O O . ALA A 1 224 ? 1.205 13.001 2.152 1.00 88.75 224 ALA A O 1
ATOM 1872 N N . LEU A 1 225 ? 2.857 12.856 3.675 1.00 86.75 225 LEU A N 1
ATOM 1873 C CA . LEU A 1 225 ? 3.391 14.211 3.481 1.00 86.75 225 LEU A CA 1
ATOM 1874 C C . LEU A 1 225 ? 3.896 14.444 2.058 1.00 86.75 225 LEU A C 1
ATOM 1876 O O . LEU A 1 225 ? 3.619 15.485 1.461 1.00 86.75 225 LEU A O 1
ATOM 1880 N N . ASN A 1 226 ? 4.597 13.471 1.479 1.00 82.25 226 ASN A N 1
ATOM 1881 C CA . ASN A 1 226 ? 5.079 13.584 0.110 1.00 82.25 226 ASN A CA 1
ATOM 1882 C C . ASN A 1 226 ? 3.918 13.605 -0.898 1.00 82.25 226 ASN A C 1
ATOM 1884 O O . ASN A 1 226 ? 3.887 14.461 -1.784 1.00 82.25 226 ASN A O 1
ATOM 1888 N N . LYS A 1 227 ? 2.923 12.720 -0.739 1.00 85.12 227 LYS A N 1
ATOM 1889 C CA . LYS A 1 227 ? 1.701 12.741 -1.561 1.00 85.12 227 LYS A CA 1
ATOM 1890 C C . LYS A 1 227 ? 0.963 14.071 -1.458 1.00 85.12 227 LYS A C 1
ATOM 1892 O O . LYS A 1 227 ? 0.539 14.615 -2.478 1.00 85.12 227 LYS A O 1
ATOM 1897 N N . PHE A 1 228 ? 0.831 14.584 -0.240 1.00 88.12 228 PHE A N 1
ATOM 1898 C CA . PHE A 1 228 ? 0.208 15.871 0.031 1.00 88.12 228 PHE A CA 1
ATOM 1899 C C . PHE A 1 228 ? 0.949 17.009 -0.677 1.00 88.12 228 PHE A C 1
ATOM 1901 O O . PHE A 1 228 ? 0.338 17.765 -1.427 1.00 88.12 228 PHE A O 1
ATOM 1908 N N . SER A 1 229 ? 2.274 17.076 -0.528 1.00 83.69 229 SER A N 1
ATOM 1909 C CA . SER A 1 229 ? 3.104 18.096 -1.173 1.00 83.69 229 SER A CA 1
ATOM 1910 C C . SER A 1 229 ? 3.011 18.038 -2.699 1.00 83.69 229 SER A C 1
ATOM 1912 O O . SER A 1 229 ? 2.785 19.065 -3.333 1.00 83.69 229 SER A O 1
ATOM 1914 N N . ILE A 1 230 ? 3.102 16.845 -3.299 1.00 82.00 230 ILE A N 1
ATOM 1915 C CA . ILE A 1 230 ? 2.976 16.675 -4.755 1.00 82.00 230 ILE A CA 1
ATOM 1916 C C . ILE A 1 230 ? 1.609 17.159 -5.244 1.00 82.00 230 ILE A C 1
ATOM 1918 O O . ILE A 1 230 ? 1.539 17.867 -6.248 1.00 82.00 230 ILE A O 1
ATOM 1922 N N . ALA A 1 231 ? 0.528 16.799 -4.551 1.00 83.44 231 ALA A N 1
ATOM 1923 C CA . ALA A 1 231 ? -0.808 17.253 -4.916 1.00 83.44 231 ALA A CA 1
ATOM 1924 C C . ALA A 1 231 ? -0.924 18.779 -4.819 1.00 83.44 231 ALA A C 1
ATOM 1926 O O . ALA A 1 231 ? -1.341 19.406 -5.789 1.00 83.44 231 ALA A O 1
ATOM 1927 N N . ASN A 1 232 ? -0.437 19.368 -3.724 1.00 82.19 232 ASN A N 1
ATOM 1928 C CA . ASN A 1 232 ? -0.487 20.811 -3.505 1.00 82.19 232 ASN A CA 1
ATOM 1929 C C . ASN A 1 232 ? 0.344 21.602 -4.529 1.00 82.19 232 ASN A C 1
ATOM 1931 O O . ASN A 1 232 ? -0.011 22.719 -4.882 1.00 82.19 232 ASN A O 1
ATOM 1935 N N . THR A 1 233 ? 1.438 21.025 -5.048 1.00 81.56 233 THR A N 1
ATOM 1936 C CA . THR A 1 233 ? 2.218 21.661 -6.130 1.00 81.56 233 THR A CA 1
ATOM 1937 C C . THR A 1 233 ? 1.514 21.653 -7.484 1.00 81.56 233 THR A C 1
ATOM 1939 O O . THR A 1 233 ? 1.828 22.486 -8.328 1.00 81.56 233 THR A O 1
ATOM 1942 N N . LYS A 1 234 ? 0.604 20.702 -7.725 1.00 80.38 234 LYS A N 1
ATOM 1943 C CA . LYS A 1 234 ? -0.129 20.588 -8.996 1.00 80.38 234 LYS A CA 1
ATOM 1944 C C . LYS A 1 234 ? -1.421 21.390 -8.983 1.00 80.38 234 LYS A C 1
ATOM 1946 O O . LYS A 1 234 ? -1.788 21.971 -9.996 1.00 80.38 234 LYS A O 1
ATOM 1951 N N . THR A 1 235 ? -2.117 21.365 -7.855 1.00 79.31 235 THR A N 1
ATOM 1952 C CA . THR A 1 235 ? -3.430 21.976 -7.663 1.00 79.31 235 THR A CA 1
ATOM 1953 C C . THR A 1 235 ? -3.547 22.426 -6.219 1.00 79.31 235 THR A C 1
ATOM 1955 O O . THR A 1 235 ? -3.256 21.643 -5.314 1.00 79.31 235 THR A O 1
ATOM 1958 N N . GLU A 1 236 ? -4.021 23.646 -6.003 1.00 82.38 236 GLU A N 1
ATOM 1959 C CA . GLU A 1 236 ? -4.278 24.163 -4.663 1.00 82.38 236 GLU A CA 1
ATOM 1960 C C . GLU A 1 236 ? -5.344 23.322 -3.947 1.00 82.38 236 GLU A C 1
ATOM 1962 O O . GLU A 1 236 ? -6.469 23.147 -4.432 1.00 82.38 236 GLU A O 1
ATOM 1967 N N . ILE A 1 237 ? -4.981 22.763 -2.792 1.00 85.75 237 ILE A N 1
ATOM 1968 C CA . ILE A 1 237 ? -5.866 21.889 -2.025 1.00 85.75 237 ILE A CA 1
ATOM 1969 C C . ILE A 1 237 ? -6.852 22.741 -1.223 1.00 85.75 237 ILE A C 1
ATOM 1971 O O . ILE A 1 237 ? -6.485 23.371 -0.239 1.00 85.75 237 ILE A O 1
ATOM 1975 N N . GLN A 1 238 ? -8.132 22.674 -1.588 1.00 84.62 238 GLN A N 1
ATOM 1976 C CA . GLN A 1 238 ? -9.195 23.466 -0.954 1.00 84.62 238 GLN A CA 1
ATOM 1977 C C . GLN A 1 238 ? -9.529 23.023 0.482 1.00 84.62 238 GLN A C 1
ATOM 1979 O O . GLN A 1 238 ? -9.933 23.834 1.307 1.00 84.62 238 GLN A O 1
ATOM 1984 N N . ILE A 1 239 ? -9.366 21.730 0.805 1.00 88.81 239 ILE A N 1
ATOM 1985 C CA . ILE A 1 239 ? -9.651 21.181 2.146 1.00 88.81 239 ILE A CA 1
ATOM 1986 C C . ILE A 1 239 ? -8.439 20.380 2.651 1.00 88.81 239 ILE A C 1
ATOM 1988 O O . ILE A 1 239 ? -8.454 19.141 2.625 1.00 88.81 239 ILE A O 1
ATOM 1992 N N . PRO A 1 240 ? -7.367 21.060 3.105 1.00 89.62 240 PRO A N 1
ATOM 1993 C CA . PRO A 1 240 ? -6.077 20.425 3.366 1.00 89.62 240 PRO A CA 1
ATOM 1994 C C . PRO A 1 240 ? -6.123 19.308 4.409 1.00 89.62 240 PRO A C 1
ATOM 1996 O O . PRO A 1 240 ? -5.619 18.214 4.162 1.00 89.62 240 PRO A O 1
ATOM 1999 N N . LYS A 1 241 ? -6.826 19.531 5.526 1.00 91.44 241 LYS A N 1
ATOM 2000 C CA . LYS A 1 241 ? -6.996 18.542 6.603 1.00 91.44 241 LYS A CA 1
ATOM 2001 C C . LYS A 1 241 ? -7.610 17.233 6.105 1.00 91.44 241 LYS A C 1
ATOM 2003 O O . LYS A 1 241 ? -7.077 16.153 6.352 1.00 91.44 241 LYS A O 1
ATOM 2008 N N . GLN A 1 242 ? -8.726 17.322 5.377 1.00 91.31 242 GLN A N 1
ATOM 2009 C CA . GLN A 1 242 ? -9.425 16.141 4.860 1.00 91.31 242 GLN A CA 1
ATOM 2010 C C . GLN A 1 242 ? -8.615 15.427 3.781 1.00 91.31 242 GLN A C 1
ATOM 2012 O O . GLN A 1 242 ? -8.589 14.197 3.730 1.00 91.31 242 GLN A O 1
ATOM 2017 N N . TYR A 1 243 ? -7.921 16.182 2.931 1.00 92.50 243 TYR A N 1
ATOM 2018 C CA . TYR A 1 243 ? -7.036 15.589 1.941 1.00 92.50 243 TYR A CA 1
ATOM 2019 C C . TYR A 1 243 ? -5.862 14.855 2.606 1.00 92.50 243 TYR A C 1
ATOM 2021 O O . TYR A 1 243 ? -5.551 13.723 2.238 1.00 92.50 243 TYR A O 1
ATOM 2029 N N . PHE A 1 244 ? -5.263 15.440 3.645 1.00 93.06 244 PHE A N 1
ATOM 2030 C CA . PHE A 1 244 ? -4.176 14.804 4.381 1.00 93.06 244 PHE A CA 1
ATOM 2031 C C . PHE A 1 244 ? -4.619 13.527 5.114 1.00 93.06 244 PHE A C 1
ATOM 2033 O O . PHE A 1 244 ? -3.908 12.524 5.060 1.00 93.06 244 PHE A O 1
ATOM 2040 N N . LYS A 1 245 ? -5.832 13.493 5.689 1.00 93.56 245 LYS A N 1
ATOM 2041 C CA . LYS A 1 245 ? -6.430 12.250 6.220 1.00 93.56 245 LYS A CA 1
ATOM 2042 C C . LYS A 1 245 ? -6.487 11.141 5.167 1.00 93.56 245 LYS A C 1
ATOM 2044 O O . LYS A 1 245 ? -6.092 10.009 5.440 1.00 93.56 245 LYS A O 1
ATOM 2049 N N . LYS A 1 246 ? -6.920 11.465 3.942 1.00 92.25 246 LYS A N 1
ATOM 2050 C CA . LYS A 1 246 ? -6.924 10.507 2.820 1.00 92.25 246 LYS A CA 1
ATOM 2051 C C . LYS A 1 246 ? -5.511 10.038 2.470 1.00 92.25 246 LYS A C 1
ATOM 2053 O O . LYS A 1 246 ? -5.323 8.856 2.186 1.00 92.25 246 LYS A O 1
ATOM 2058 N N . CYS A 1 247 ? -4.516 10.926 2.521 1.00 90.88 247 CYS A N 1
ATOM 2059 C CA . CYS A 1 247 ? -3.115 10.558 2.316 1.00 90.88 247 CYS A CA 1
ATOM 2060 C C . CYS A 1 247 ? -2.618 9.559 3.372 1.00 90.88 247 CYS A C 1
ATOM 2062 O O . CYS A 1 247 ? -1.983 8.578 2.991 1.00 90.88 247 CYS A O 1
ATOM 2064 N N . ILE A 1 248 ? -2.940 9.764 4.656 1.00 91.94 248 ILE A N 1
ATOM 2065 C CA . ILE A 1 248 ? -2.586 8.835 5.746 1.00 91.94 248 ILE A CA 1
ATOM 2066 C C . ILE A 1 248 ? -3.232 7.465 5.520 1.00 91.94 248 ILE A C 1
ATOM 2068 O O . ILE A 1 248 ? -2.538 6.451 5.493 1.00 91.94 248 ILE A O 1
ATOM 2072 N N . LEU A 1 249 ? -4.544 7.420 5.282 1.00 91.06 249 LEU A N 1
ATOM 2073 C CA . LEU A 1 249 ? -5.251 6.152 5.066 1.00 91.06 249 LEU A CA 1
ATOM 2074 C C . LEU A 1 249 ? -4.738 5.413 3.821 1.00 91.06 249 LEU A C 1
ATOM 2076 O O . LEU A 1 249 ? -4.560 4.197 3.847 1.00 91.06 249 LEU A O 1
ATOM 2080 N N . SER A 1 250 ? -4.424 6.146 2.749 1.00 89.06 250 SER A N 1
ATOM 2081 C CA . SER A 1 250 ? -3.789 5.577 1.556 1.00 89.06 250 SER A CA 1
ATOM 2082 C C . SER A 1 250 ? -2.380 5.046 1.841 1.00 89.06 250 SER A C 1
ATOM 2084 O O . SER A 1 250 ? -1.983 4.055 1.229 1.00 89.06 250 SER A O 1
ATOM 2086 N N . ALA A 1 251 ? -1.627 5.677 2.747 1.00 86.94 251 ALA A N 1
ATOM 2087 C CA . ALA A 1 251 ? -0.308 5.209 3.164 1.00 86.94 251 ALA A CA 1
ATOM 2088 C C . ALA A 1 251 ? -0.389 3.864 3.902 1.00 86.94 251 ALA A C 1
ATOM 2090 O O . ALA A 1 251 ? 0.467 3.007 3.695 1.00 86.94 251 ALA A O 1
ATOM 2091 N N . MET A 1 252 ? -1.427 3.665 4.718 1.00 85.50 252 MET A N 1
ATOM 2092 C CA . MET A 1 252 ? -1.647 2.420 5.468 1.00 85.50 252 MET A CA 1
ATOM 2093 C C . MET A 1 252 ? -2.066 1.244 4.578 1.00 85.50 252 MET A C 1
ATOM 2095 O O . MET A 1 252 ? -1.794 0.093 4.896 1.00 85.50 252 MET A O 1
ATOM 2099 N N . GLN A 1 253 ? -2.687 1.520 3.430 1.00 81.56 253 GLN A N 1
ATOM 2100 C CA . GLN A 1 253 ? -3.120 0.501 2.466 1.00 81.56 253 GLN A CA 1
ATOM 2101 C C . GLN A 1 253 ? -2.020 0.088 1.472 1.00 81.56 253 GLN A C 1
ATOM 2103 O O . GLN A 1 253 ? -2.273 -0.692 0.551 1.00 81.56 253 GLN A O 1
ATOM 2108 N N . GLN A 1 254 ? -0.800 0.620 1.602 1.00 69.69 254 GLN A N 1
ATOM 2109 C CA . GLN A 1 254 ? 0.282 0.285 0.682 1.00 69.69 254 GLN A CA 1
ATOM 2110 C C . GLN A 1 254 ? 0.776 -1.151 0.873 1.00 69.69 254 GLN A C 1
ATOM 2112 O O . GLN A 1 254 ? 1.309 -1.511 1.919 1.00 69.69 254 GLN A O 1
ATOM 2117 N N . THR A 1 255 ? 0.700 -1.944 -0.194 1.00 59.22 255 THR A N 1
ATOM 2118 C CA . THR A 1 255 ? 1.303 -3.284 -0.251 1.00 59.22 255 THR A CA 1
ATOM 2119 C C . THR A 1 255 ? 2.794 -3.212 -0.600 1.00 59.22 255 THR A C 1
ATOM 2121 O O . THR A 1 255 ? 3.273 -2.202 -1.123 1.00 59.22 255 THR A O 1
ATOM 2124 N N . GLU A 1 256 ? 3.548 -4.294 -0.384 1.00 54.78 256 GLU A N 1
ATOM 2125 C CA . GLU A 1 256 ? 4.949 -4.387 -0.833 1.00 54.78 256 GLU A CA 1
ATOM 2126 C C . GLU A 1 256 ? 5.104 -4.144 -2.344 1.00 54.78 256 GLU A C 1
ATOM 2128 O O . GLU A 1 256 ? 6.065 -3.500 -2.766 1.00 54.78 256 GLU A O 1
ATOM 2133 N N . LEU A 1 257 ? 4.127 -4.566 -3.160 1.00 45.50 257 LEU A N 1
ATOM 2134 C CA . LEU A 1 257 ? 4.085 -4.233 -4.588 1.00 45.50 257 LEU A CA 1
ATOM 2135 C C . LEU A 1 257 ? 3.903 -2.728 -4.815 1.00 45.50 257 LEU A C 1
ATOM 2137 O O . LEU A 1 257 ? 4.590 -2.153 -5.656 1.00 45.50 257 LEU A O 1
ATOM 2141 N N . SER A 1 258 ? 3.020 -2.072 -4.058 1.00 55.50 258 SER A N 1
ATOM 2142 C CA . SER A 1 258 ? 2.824 -0.619 -4.146 1.00 55.50 258 SER A CA 1
ATOM 2143 C C . SER A 1 258 ? 4.130 0.136 -3.875 1.00 55.50 258 SER A C 1
ATOM 2145 O O . SER A 1 258 ? 4.436 1.088 -4.585 1.00 55.50 258 SER A O 1
ATOM 2147 N N . LYS A 1 259 ? 4.953 -0.339 -2.928 1.00 56.06 259 LYS A N 1
ATOM 2148 C CA . LYS A 1 259 ? 6.274 0.238 -2.615 1.00 56.06 259 LYS A CA 1
ATOM 2149 C C . LYS A 1 259 ? 7.314 0.042 -3.733 1.00 56.06 259 LYS A C 1
ATOM 2151 O O . LYS A 1 259 ? 8.231 0.849 -3.844 1.00 56.06 259 LYS A O 1
ATOM 2156 N N . GLN A 1 260 ? 7.189 -0.999 -4.566 1.00 46.12 260 GLN A N 1
ATOM 2157 C CA . GLN A 1 260 ? 8.117 -1.262 -5.682 1.00 46.12 260 GLN A CA 1
ATOM 2158 C C . GLN A 1 260 ? 7.893 -0.339 -6.890 1.00 46.12 260 GLN A C 1
ATOM 2160 O O . GLN A 1 260 ? 8.856 -0.002 -7.581 1.00 46.12 260 GLN A O 1
ATOM 2165 N N . TYR A 1 261 ? 6.646 0.066 -7.148 1.00 45.28 261 TYR A N 1
ATOM 2166 C CA . TYR A 1 261 ? 6.294 0.951 -8.268 1.00 45.28 261 TYR A CA 1
ATOM 2167 C C . TYR A 1 261 ? 6.287 2.435 -7.892 1.00 45.28 261 TYR A C 1
ATOM 2169 O O . TYR A 1 261 ? 6.387 3.291 -8.772 1.00 45.28 261 TYR A O 1
ATOM 2177 N N . ASP A 1 262 ? 6.209 2.751 -6.601 1.00 52.44 262 ASP A N 1
ATOM 2178 C CA . ASP A 1 262 ? 6.253 4.120 -6.107 1.00 52.44 262 ASP A CA 1
ATOM 2179 C C . ASP A 1 262 ? 7.709 4.511 -5.812 1.00 52.44 262 ASP A C 1
ATOM 2181 O O . ASP A 1 262 ? 8.254 4.274 -4.734 1.00 52.44 262 ASP A O 1
ATOM 2185 N N . THR A 1 263 ? 8.381 5.117 -6.798 1.00 49.81 263 THR A N 1
ATOM 2186 C CA . THR A 1 263 ? 9.806 5.510 -6.725 1.00 49.81 263 THR A CA 1
ATOM 2187 C C . THR A 1 263 ? 10.132 6.490 -5.588 1.00 49.81 263 THR A C 1
ATOM 2189 O O . THR A 1 263 ? 11.296 6.830 -5.382 1.00 49.81 263 THR A O 1
ATOM 2192 N N . ASN A 1 264 ? 9.120 6.958 -4.853 1.00 48.97 264 ASN A N 1
ATOM 2193 C CA . ASN A 1 264 ? 9.233 7.940 -3.784 1.00 48.97 264 ASN A CA 1
ATOM 2194 C C . ASN A 1 264 ? 9.171 7.353 -2.359 1.00 48.97 264 ASN A C 1
ATOM 2196 O O . ASN A 1 264 ? 9.476 8.088 -1.422 1.00 48.97 264 ASN A O 1
ATOM 2200 N N . THR A 1 265 ? 8.838 6.067 -2.176 1.00 47.53 265 THR A N 1
ATOM 2201 C CA . THR A 1 265 ? 8.710 5.426 -0.842 1.00 47.53 265 THR A CA 1
ATOM 2202 C C . THR A 1 265 ? 9.982 4.697 -0.395 1.00 47.53 265 THR A C 1
ATOM 2204 O O . THR A 1 265 ? 9.951 3.874 0.512 1.00 47.53 265 THR A O 1
ATOM 2207 N N . ILE A 1 266 ? 11.141 4.985 -0.995 1.00 47.22 266 ILE A N 1
ATOM 2208 C CA . ILE A 1 266 ? 12.422 4.451 -0.506 1.00 47.22 266 ILE A CA 1
ATOM 2209 C C . ILE A 1 266 ? 12.930 5.355 0.626 1.00 47.22 266 ILE A C 1
ATOM 2211 O O . ILE A 1 266 ? 13.957 6.024 0.519 1.00 47.22 266 ILE A O 1
ATOM 2215 N N . LEU A 1 267 ? 12.186 5.410 1.726 1.00 47.03 267 LEU A N 1
ATOM 2216 C CA . LEU A 1 267 ? 12.725 5.838 3.010 1.00 47.03 267 LEU A CA 1
ATOM 2217 C C . LEU A 1 267 ? 13.054 4.552 3.773 1.00 47.03 267 LEU A C 1
ATOM 2219 O O . LEU A 1 267 ? 12.161 3.826 4.175 1.00 47.03 267 LEU A O 1
ATOM 2223 N N . LYS A 1 268 ? 14.362 4.276 3.880 1.00 43.78 268 LYS A N 1
ATOM 2224 C CA . LYS A 1 268 ? 15.000 3.118 4.537 1.00 43.78 268 LYS A CA 1
ATOM 2225 C C . LYS A 1 268 ? 14.788 1.751 3.860 1.00 43.78 268 LYS A C 1
ATOM 2227 O O . LYS A 1 268 ? 14.050 0.899 4.322 1.00 43.78 268 LYS A O 1
ATOM 2232 N N . MET A 1 269 ? 15.581 1.487 2.823 1.00 35.66 269 MET A N 1
ATOM 2233 C CA . MET A 1 269 ? 16.090 0.131 2.547 1.00 35.66 269 MET A CA 1
ATOM 2234 C C . MET A 1 269 ? 17.599 0.213 2.310 1.00 35.66 269 MET A C 1
ATOM 2236 O O . MET A 1 269 ? 18.094 -0.011 1.208 1.00 35.66 269 MET A O 1
ATOM 2240 N N . GLY A 1 270 ? 18.323 0.671 3.327 1.00 40.78 270 GLY A N 1
ATOM 2241 C CA . GLY A 1 270 ? 19.761 0.893 3.235 1.00 40.78 270 GLY A CA 1
ATOM 2242 C C . GLY A 1 270 ? 20.327 1.374 4.558 1.00 40.78 270 GLY A C 1
ATOM 2243 O O . GLY A 1 270 ? 20.694 2.540 4.683 1.00 40.78 270 GLY A O 1
ATOM 2244 N N . SER A 1 271 ? 20.319 0.502 5.557 1.00 33.31 271 SER A N 1
ATOM 2245 C CA . SER A 1 271 ? 21.171 0.578 6.744 1.00 33.31 271 SER A CA 1
ATOM 2246 C C . SER A 1 271 ? 21.271 -0.852 7.263 1.00 33.31 271 SER A C 1
ATOM 2248 O O . SER A 1 271 ? 20.352 -1.304 7.935 1.00 33.31 271 SER A O 1
ATOM 2250 N N . ASP A 1 272 ? 22.232 -1.589 6.707 1.00 31.61 272 ASP A N 1
ATOM 2251 C CA . ASP A 1 272 ? 23.218 -2.437 7.397 1.00 31.61 272 ASP A CA 1
ATOM 2252 C C . ASP A 1 272 ? 24.236 -2.944 6.358 1.00 31.61 272 ASP A C 1
ATOM 2254 O O . ASP A 1 272 ? 23.811 -3.386 5.261 1.00 31.61 272 ASP A O 1
#

pLDDT: mean 75.35, std 16.7, range [31.61, 93.56]

Foldseek 3Di:
DLPDPQQWDWDDPVVQVVCCVVVVDPDDVVVVVVCQAPVAADPPPRGGCWHDDPTTIDGPVVVVVSVVVVVVVVVVVVVVVVVVVVVVVPPPDDDDDDDDPDDPDDDPPPPPPPPPPVVVVVVVVVVVVVVVVLVVLQVVLVVVLLPDQALDPPPDDDDDDVVLVVLDDPVLVVLLVVLLVQQVLVPHHPRHSSLVSRLLSVLCSDPVRNVLSSPDHVLLLSQLSSVLSVCCVVDNDPCRSVSSNVSSSVSSPQDPVNCVPPSHSPPDPDDD

Sequence (272 aa):
MRNESTYKLPLNKNTYRAIKMQTGTTIDIEQYIYDCVNEYKDSETGNGLFNADKNHLWSASFLRRMEKYEDLKEKRKQAANARWNNRSEKKEKKKDVKKCKCIKNKCKCIKKRYTCNAKSENLYAKICKLNEIKSNQIKLNKIKLNKINSIYPSDHQFKENTKLNEMLDEMDKIRFEEMVSNCKIINLKPTLFLEIREILKELYINPETREKIDGISEENIYYALNKFSIANTKTEIQIPKQYFKKCILSAMQQTELSKQYDTNTILKMGSD